Protein AF-A0A8H5FD46-F1 (afdb_monomer_lite)

pLDDT: mean 73.58, std 16.24, range [31.62, 94.62]

Secondary structure (DSSP, 8-state):
--SHHHHT-GGGSS-HHHHHHHHHHHHHTS-----SSPPSSS--HHHHHHHH-HHHHHHHHT-GGGG-EEEE-S---TTSS-HHHHHHHHHHHHTTPPEEEEEE-SS--HHHHHHHHTGGGEEEEEEES--GGGHHHHHHH---TT--EEEEES----HHHHGGGGG-TT--EEEES--SSTHHHHHHS-TT----S---

Organism: NCBI:txid182062

Sequence (200 aa):
MSSLKSLSAPIRRLPVELLTHIFVAVCDGHPIAFAARVPKKIERLPFTLASVCSSWRQIVIDIPRLWSNLQIPYEYNSNHSCPEQQLRLCLVRSKSHALSVGLWDGEKSPLVRQLVEESARWQHAMIAYLLEEEFPSLASRKSFPLLETLDIRQHSFRDPHLFLFNSAPRLYSLKTTKLSPPEKLAAFTPRNQITDPGSQ

Structure (mmCIF, N/CA/C/O backbone):
data_AF-A0A8H5FD46-F1
#
_entry.id   AF-A0A8H5FD46-F1
#
loop_
_atom_site.group_PDB
_atom_site.id
_atom_site.type_symbol
_atom_site.label_atom_id
_atom_site.label_alt_id
_atom_site.label_comp_id
_atom_site.label_asym_id
_atom_site.label_entity_id
_atom_site.label_seq_id
_atom_site.pdbx_PDB_ins_code
_atom_site.Cartn_x
_atom_site.Cartn_y
_atom_site.Cartn_z
_atom_site.occupancy
_atom_site.B_iso_or_equiv
_atom_site.auth_seq_id
_atom_site.auth_comp_id
_atom_site.auth_asym_id
_atom_site.auth_atom_id
_atom_site.pdbx_PDB_model_num
ATOM 1 N N . MET A 1 1 ? -18.036 22.054 33.233 1.00 40.31 1 MET A N 1
ATOM 2 C CA . MET A 1 1 ? -19.223 21.521 32.514 1.00 40.31 1 MET A CA 1
ATOM 3 C C . MET A 1 1 ? -18.944 21.247 31.018 1.00 40.31 1 MET A C 1
ATOM 5 O O . MET A 1 1 ? -19.741 21.607 30.164 1.00 40.31 1 MET A O 1
ATOM 9 N N . SER A 1 2 ? -17.839 20.580 30.663 1.00 51.47 2 SER A N 1
ATOM 10 C CA . SER A 1 2 ? -17.455 20.287 29.261 1.00 51.47 2 SER A CA 1
ATOM 11 C C . SER A 1 2 ? -17.636 18.813 28.854 1.00 51.47 2 SER A C 1
ATOM 13 O O . SER A 1 2 ? -17.649 18.499 27.669 1.00 51.47 2 SER A O 1
ATOM 15 N N . SER A 1 3 ? -17.839 17.906 29.816 1.00 54.03 3 SER A N 1
ATOM 16 C CA . SER A 1 3 ? -17.838 16.452 29.580 1.00 54.03 3 SER A CA 1
ATOM 17 C C . SER A 1 3 ? -19.130 15.910 28.929 1.00 54.03 3 SER A C 1
ATOM 19 O O . SER A 1 3 ? -19.080 15.005 28.094 1.00 54.03 3 SER A O 1
ATOM 21 N N . LEU A 1 4 ? -20.292 16.520 29.211 1.00 54.19 4 LEU A N 1
ATOM 22 C CA . LEU A 1 4 ? -21.608 16.026 28.762 1.00 54.19 4 LEU A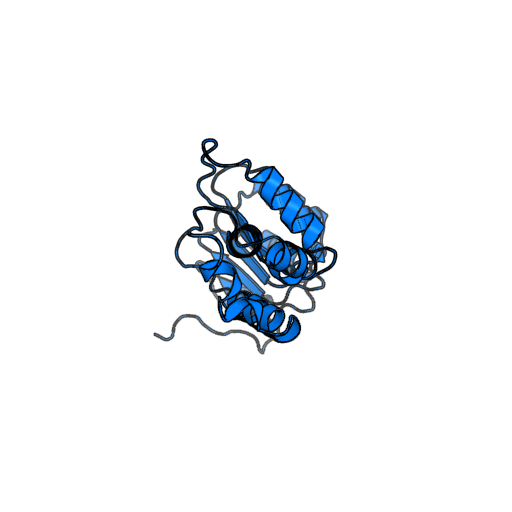 CA 1
ATOM 23 C C . LEU A 1 4 ? -21.888 16.231 27.262 1.00 54.19 4 LEU A C 1
ATOM 25 O O . LEU A 1 4 ? -22.563 15.406 26.653 1.00 54.19 4 LEU A O 1
ATOM 29 N N . LYS A 1 5 ? -21.320 17.271 26.633 1.00 55.56 5 LYS A N 1
ATOM 30 C CA . LYS A 1 5 ? -21.502 17.525 25.189 1.00 55.56 5 LYS A CA 1
ATOM 31 C C . LYS A 1 5 ? -20.814 16.470 24.311 1.00 55.56 5 LYS A C 1
ATOM 33 O O . LYS A 1 5 ? -21.261 16.206 23.202 1.00 55.56 5 LYS A O 1
ATOM 38 N N . SER A 1 6 ? -19.750 15.834 24.815 1.00 58.69 6 SER A N 1
ATOM 39 C CA . SER A 1 6 ? -19.072 14.739 24.102 1.00 58.69 6 SER A CA 1
ATOM 40 C C . SER A 1 6 ? -19.891 13.443 24.107 1.00 58.69 6 SER A C 1
ATOM 42 O O . SER A 1 6 ? -19.831 12.667 23.156 1.00 58.69 6 SER A O 1
ATOM 44 N N . LEU A 1 7 ? -20.683 13.218 25.162 1.00 61.25 7 LEU A N 1
ATOM 45 C CA . LEU A 1 7 ? -21.562 12.056 25.317 1.00 61.25 7 LEU A CA 1
ATOM 46 C C . LEU A 1 7 ? -22.830 12.170 24.463 1.00 61.25 7 LEU A C 1
ATOM 48 O O . LEU A 1 7 ? -23.386 11.151 24.066 1.00 61.25 7 LEU A O 1
ATOM 52 N N . SER A 1 8 ? -23.256 13.391 24.128 1.00 65.12 8 SER A N 1
ATOM 53 C CA . SER A 1 8 ? -24.389 13.638 23.231 1.00 65.12 8 SER A CA 1
ATOM 54 C C . SER A 1 8 ? -24.005 13.706 21.750 1.00 65.12 8 SER A C 1
ATOM 56 O O . SER A 1 8 ? -24.872 13.984 20.924 1.00 65.12 8 SER A O 1
ATOM 58 N N . ALA A 1 9 ? -22.730 13.509 21.398 1.00 70.50 9 ALA A N 1
ATOM 59 C CA . ALA A 1 9 ? -22.286 13.593 20.013 1.00 70.50 9 ALA A CA 1
ATOM 60 C C . ALA A 1 9 ? -23.000 12.516 19.167 1.00 70.50 9 ALA A C 1
ATOM 62 O O . ALA A 1 9 ? -22.858 11.328 19.475 1.00 70.50 9 ALA A O 1
ATOM 63 N N . PRO A 1 10 ? -23.726 12.888 18.091 1.00 71.69 10 PRO A N 1
ATOM 64 C CA . PRO A 1 10 ? -24.463 11.939 17.246 1.00 71.69 10 PRO A CA 1
ATOM 65 C C . PRO A 1 10 ? -23.590 10.796 16.723 1.00 71.69 10 PRO A C 1
ATOM 67 O O . PRO A 1 10 ? -24.055 9.673 16.563 1.00 71.69 10 PRO A O 1
ATOM 70 N N . ILE A 1 11 ? -22.295 11.063 16.551 1.00 74.94 11 ILE A N 1
ATOM 71 C CA . ILE A 1 11 ? -21.320 10.102 16.044 1.00 74.94 11 ILE A CA 1
ATOM 72 C C . ILE A 1 11 ? -21.092 8.887 16.955 1.00 74.94 11 ILE A C 1
ATOM 74 O O . ILE A 1 11 ? -20.653 7.848 16.480 1.00 74.94 11 ILE A O 1
ATOM 78 N N . ARG A 1 12 ? -21.426 8.989 18.250 1.00 72.00 12 ARG A N 1
ATOM 79 C CA . ARG A 1 12 ? -21.391 7.858 19.195 1.00 72.00 12 ARG A CA 1
ATOM 80 C C . ARG A 1 12 ? -22.652 6.991 19.151 1.00 72.00 12 ARG A C 1
ATOM 82 O O . ARG A 1 12 ? -22.670 5.938 19.773 1.00 72.00 12 ARG A O 1
ATOM 89 N N . ARG A 1 13 ? -23.707 7.444 18.463 1.00 79.19 13 ARG A N 1
ATOM 90 C CA . ARG A 1 13 ? -24.962 6.697 18.271 1.00 79.19 13 ARG A CA 1
ATOM 91 C C . ARG A 1 13 ? -24.975 5.901 16.970 1.00 79.19 13 ARG A C 1
ATOM 93 O O . ARG A 1 13 ? -25.897 5.124 16.752 1.00 79.19 13 ARG A O 1
ATOM 100 N N . LEU A 1 14 ? -23.989 6.122 16.100 1.00 83.38 14 LEU A N 1
ATOM 101 C CA . LEU A 1 14 ? -23.835 5.332 14.891 1.00 83.38 14 LEU A CA 1
ATOM 102 C C . LEU A 1 14 ? -23.431 3.898 15.267 1.00 83.38 14 LEU A C 1
ATOM 104 O O . LEU A 1 14 ? -22.479 3.726 16.032 1.00 83.38 14 LEU A O 1
ATOM 108 N N . PRO A 1 15 ? -24.117 2.885 14.714 1.00 88.19 15 PRO A N 1
ATOM 109 C CA . PRO A 1 15 ? -23.654 1.509 14.755 1.00 88.19 15 PRO A CA 1
ATOM 110 C C . PRO A 1 15 ? -22.219 1.394 14.237 1.00 88.19 15 PRO A C 1
ATOM 112 O O . PRO A 1 15 ? -21.796 2.138 13.342 1.00 88.19 15 PRO A O 1
ATOM 115 N N . VAL A 1 16 ? -21.472 0.446 14.798 1.00 89.44 16 VAL A N 1
ATOM 116 C CA . VAL A 1 16 ? -20.069 0.210 14.437 1.00 89.44 16 VAL A CA 1
ATOM 117 C C . VAL A 1 16 ? -19.921 -0.105 12.948 1.00 89.44 16 VAL A C 1
ATOM 119 O O . VAL A 1 16 ? -18.962 0.327 12.319 1.00 89.44 16 VAL A O 1
ATOM 122 N N . GLU A 1 17 ? -20.909 -0.768 12.355 1.00 89.69 17 GLU A N 1
ATOM 123 C CA . GLU A 1 17 ? -20.962 -1.143 10.946 1.00 89.69 17 GLU A CA 1
ATOM 124 C C . GLU A 1 17 ? -20.994 0.084 10.029 1.00 89.69 17 GLU A C 1
ATOM 126 O O . GLU A 1 17 ? -20.332 0.097 8.987 1.00 89.69 17 GLU A O 1
ATOM 131 N N . LEU A 1 18 ? -21.727 1.130 10.430 1.00 91.31 18 LEU A N 1
ATOM 132 C CA . LEU A 1 18 ? -21.810 2.383 9.680 1.00 91.31 18 LEU A CA 1
ATOM 133 C C . LEU A 1 18 ? -20.538 3.214 9.847 1.00 91.31 18 LEU A C 1
ATOM 135 O O . LEU A 1 18 ? -20.051 3.778 8.871 1.00 91.31 18 LEU A O 1
ATOM 139 N N . LEU A 1 19 ? -19.957 3.252 11.051 1.00 89.50 19 LEU A N 1
ATOM 140 C CA . LEU A 1 19 ? -18.657 3.897 11.267 1.00 89.50 19 LEU A CA 1
ATOM 141 C C . LEU A 1 19 ? -17.553 3.228 10.443 1.00 89.50 19 LEU A C 1
ATOM 143 O O . LEU A 1 19 ? -16.789 3.922 9.777 1.00 89.50 19 LEU A O 1
ATOM 147 N N . THR A 1 20 ? -17.511 1.895 10.425 1.00 90.56 20 THR A N 1
ATOM 148 C CA . THR A 1 20 ? -16.590 1.121 9.586 1.00 90.56 20 THR A CA 1
ATOM 149 C C . THR A 1 20 ? -16.786 1.439 8.107 1.00 90.56 20 THR A C 1
ATOM 151 O O . THR A 1 20 ? -15.803 1.710 7.418 1.00 90.56 20 THR A O 1
ATOM 154 N N . HIS A 1 21 ? -18.033 1.473 7.621 1.00 89.75 21 HIS A N 1
ATOM 155 C CA . HIS A 1 21 ? -18.324 1.856 6.236 1.00 89.75 21 HIS A CA 1
ATOM 156 C C . HIS A 1 21 ? -17.823 3.261 5.908 1.00 89.75 21 HIS A C 1
ATOM 158 O O . HIS A 1 21 ? -17.206 3.452 4.865 1.00 89.75 21 HIS A O 1
ATOM 164 N N . ILE A 1 22 ? -18.037 4.230 6.801 1.00 88.88 22 ILE A N 1
ATOM 165 C CA . ILE A 1 22 ? -17.536 5.596 6.621 1.00 88.88 22 ILE A CA 1
ATOM 166 C C . ILE A 1 22 ? -16.006 5.593 6.550 1.00 88.88 22 ILE A C 1
ATOM 168 O O . ILE A 1 22 ? -15.445 6.189 5.636 1.00 88.88 22 ILE A O 1
ATOM 172 N N . PHE A 1 23 ? -15.315 4.911 7.468 1.00 89.44 23 PHE A N 1
ATOM 173 C CA . PHE A 1 23 ? -13.849 4.874 7.469 1.00 89.44 23 PHE A CA 1
ATOM 174 C C . PHE A 1 23 ? -13.288 4.263 6.186 1.00 89.44 23 PHE A C 1
ATOM 176 O O . PHE A 1 23 ? -12.373 4.833 5.596 1.00 89.44 23 PHE A O 1
ATOM 183 N N . VAL A 1 24 ? -13.863 3.148 5.728 1.00 84.88 24 VAL A N 1
ATOM 184 C CA . VAL A 1 24 ? -13.468 2.512 4.466 1.00 84.88 24 VAL A CA 1
ATOM 185 C C . VAL A 1 24 ? -13.766 3.428 3.282 1.00 84.88 24 VAL A C 1
ATOM 187 O O . VAL A 1 24 ? -12.892 3.621 2.449 1.00 84.88 24 VAL A O 1
ATOM 190 N N . ALA A 1 25 ? -14.939 4.061 3.228 1.00 82.19 25 ALA A N 1
ATOM 191 C CA . ALA A 1 25 ? -15.308 4.953 2.130 1.00 82.19 25 ALA A CA 1
ATOM 192 C C . ALA A 1 25 ? -14.395 6.185 2.026 1.00 82.19 25 ALA A C 1
ATOM 194 O O . ALA A 1 25 ? -14.063 6.606 0.922 1.00 82.19 25 ALA A O 1
ATOM 195 N N . VAL A 1 26 ? -13.953 6.751 3.154 1.00 73.06 26 VAL A N 1
ATOM 196 C CA . VAL A 1 26 ? -13.001 7.876 3.151 1.00 73.06 26 VAL A CA 1
ATOM 197 C C . VAL A 1 26 ? -11.621 7.429 2.646 1.00 73.06 26 VAL A C 1
ATOM 199 O O . VAL A 1 26 ? -10.940 8.210 1.985 1.00 73.06 26 VAL A O 1
ATOM 202 N N . CYS A 1 27 ? -11.222 6.179 2.899 1.00 67.88 27 CYS A N 1
ATOM 203 C CA . CYS A 1 27 ? -9.989 5.606 2.353 1.00 67.88 27 CYS A CA 1
ATOM 204 C C . CYS A 1 27 ? -10.106 5.224 0.865 1.00 67.88 27 CYS A C 1
ATOM 206 O O . CYS A 1 27 ? -9.167 5.447 0.109 1.00 67.88 27 CYS A O 1
ATOM 208 N N . ASP A 1 28 ? -11.249 4.688 0.436 1.00 64.75 28 ASP A N 1
ATOM 209 C CA . ASP A 1 28 ? -11.488 4.209 -0.934 1.00 64.75 28 ASP A CA 1
ATOM 210 C C . ASP A 1 28 ? -11.816 5.333 -1.922 1.00 64.75 28 ASP A C 1
ATOM 212 O O . ASP A 1 28 ? -11.476 5.256 -3.101 1.00 64.75 28 ASP A O 1
ATOM 216 N N . GLY A 1 29 ? -12.484 6.389 -1.446 1.00 50.28 29 GLY A N 1
ATOM 217 C CA . GLY A 1 29 ? -12.890 7.553 -2.239 1.00 50.28 29 GLY A CA 1
ATOM 218 C C . GLY A 1 29 ? -11.721 8.400 -2.746 1.00 50.28 29 GLY A C 1
ATOM 219 O O . GLY A 1 29 ? -11.928 9.330 -3.524 1.00 50.28 29 GLY A O 1
ATOM 220 N N . HIS A 1 30 ? -10.497 8.061 -2.346 1.00 49.94 30 HIS A N 1
ATOM 221 C CA . HIS A 1 30 ? -9.276 8.477 -3.009 1.00 49.94 30 HIS A CA 1
ATOM 222 C C . HIS A 1 30 ? -8.782 7.319 -3.885 1.00 49.94 30 HIS A C 1
ATOM 224 O O . HIS A 1 30 ? -7.850 6.617 -3.482 1.00 49.94 30 HIS A O 1
ATOM 230 N N . PRO A 1 31 ? -9.355 7.110 -5.097 1.00 47.22 31 PRO A N 1
ATOM 231 C CA . PRO A 1 31 ? -8.671 6.294 -6.085 1.00 47.22 31 PRO A CA 1
ATOM 232 C C . PRO A 1 31 ? -7.263 6.851 -6.184 1.00 47.22 31 PRO A C 1
ATOM 234 O O . PRO A 1 31 ? -7.072 8.070 -6.124 1.00 47.22 31 PRO A O 1
ATOM 237 N N . ILE A 1 32 ? -6.292 5.952 -6.255 1.00 51.62 32 ILE A N 1
ATOM 238 C CA . ILE A 1 32 ? -4.869 6.247 -6.190 1.00 51.62 32 ILE A CA 1
ATOM 239 C C . ILE A 1 32 ? -4.466 6.969 -7.484 1.00 51.62 32 ILE A C 1
ATOM 241 O O . ILE A 1 32 ? -3.702 6.489 -8.313 1.00 51.62 32 ILE A O 1
ATOM 245 N N . ALA A 1 33 ? -4.976 8.179 -7.678 1.00 51.09 33 ALA A N 1
ATOM 246 C CA . ALA A 1 33 ? -4.250 9.235 -8.318 1.00 51.09 33 ALA A CA 1
ATOM 247 C C . ALA A 1 33 ? -3.107 9.495 -7.351 1.00 51.09 33 ALA A C 1
ATOM 249 O O . ALA A 1 33 ? -3.218 10.337 -6.461 1.00 51.09 33 ALA A O 1
ATOM 250 N N . PHE A 1 34 ? -2.033 8.707 -7.475 1.00 58.19 34 PHE A N 1
ATOM 251 C CA . PHE A 1 34 ? -0.729 9.082 -6.959 1.00 58.19 34 PHE A CA 1
ATOM 252 C C . PHE A 1 34 ? -0.591 10.554 -7.305 1.00 58.19 34 PHE A C 1
ATOM 254 O O . PHE A 1 34 ? -0.587 10.902 -8.491 1.00 58.19 34 PHE A O 1
ATOM 261 N N . ALA A 1 35 ? -0.719 11.423 -6.304 1.00 53.91 35 ALA A N 1
ATOM 262 C CA . ALA A 1 35 ? -1.036 12.810 -6.589 1.00 53.91 35 ALA A CA 1
ATOM 263 C C . ALA A 1 35 ? 0.062 13.360 -7.505 1.00 53.91 35 ALA A C 1
ATOM 265 O O . ALA A 1 35 ? 1.210 12.923 -7.435 1.00 53.91 35 ALA A O 1
ATOM 266 N N . ALA A 1 36 ? -0.254 14.304 -8.393 1.00 53.47 36 ALA A N 1
ATOM 267 C CA . ALA A 1 36 ? 0.791 14.981 -9.171 1.00 53.47 36 ALA A CA 1
ATOM 268 C C . ALA A 1 36 ? 1.851 15.628 -8.251 1.00 53.47 36 ALA A C 1
ATOM 270 O O . ALA A 1 36 ? 2.962 15.931 -8.676 1.00 53.47 36 ALA A O 1
ATOM 271 N N . ARG A 1 37 ? 1.495 15.825 -6.976 1.00 54.91 37 ARG A N 1
ATOM 272 C CA . ARG A 1 37 ? 2.345 16.346 -5.917 1.00 54.91 37 ARG A CA 1
ATOM 273 C C . ARG A 1 37 ? 2.852 15.217 -5.032 1.00 54.91 37 ARG A C 1
ATOM 275 O O . ARG A 1 37 ? 2.077 14.403 -4.540 1.00 54.91 37 ARG A O 1
ATOM 282 N N . VAL A 1 38 ? 4.150 15.266 -4.774 1.00 55.19 38 VAL A N 1
ATOM 283 C CA . VAL A 1 38 ? 4.848 14.477 -3.767 1.00 55.19 38 VAL A CA 1
ATOM 284 C C . VAL A 1 38 ? 4.100 14.529 -2.419 1.00 55.19 38 VAL A C 1
ATOM 286 O O . VAL A 1 38 ? 3.857 15.626 -1.896 1.00 55.19 38 VAL A O 1
ATOM 289 N N . PRO A 1 39 ? 3.759 13.379 -1.815 1.00 57.91 39 PRO A N 1
ATOM 290 C CA . PRO A 1 39 ? 3.244 13.331 -0.460 1.00 57.91 39 PRO A CA 1
ATOM 291 C C . PRO A 1 39 ? 4.344 13.802 0.487 1.00 57.91 39 PRO A C 1
ATOM 293 O O . PRO A 1 39 ? 5.479 13.349 0.415 1.00 57.91 39 PRO A O 1
ATOM 296 N N . LYS A 1 40 ? 4.023 14.732 1.388 1.00 53.47 40 LYS A N 1
ATOM 297 C CA . LYS A 1 40 ? 5.002 15.240 2.363 1.00 53.47 40 LYS A CA 1
ATOM 298 C C . LYS A 1 40 ? 5.191 14.298 3.556 1.00 53.47 40 LYS A C 1
ATOM 300 O O . LYS A 1 40 ? 6.122 14.495 4.328 1.00 53.47 40 LYS A O 1
ATOM 305 N N . LYS A 1 41 ? 4.271 13.340 3.769 1.00 56.78 41 LYS A N 1
ATOM 306 C CA . LYS A 1 41 ? 4.212 12.407 4.916 1.00 56.78 41 LYS A CA 1
ATOM 307 C C . LYS A 1 41 ? 3.486 11.114 4.508 1.00 56.78 41 LYS A C 1
ATOM 309 O O . LYS A 1 41 ? 2.644 11.177 3.615 1.00 56.78 41 LYS A O 1
ATOM 314 N N . ILE A 1 42 ? 3.767 9.997 5.195 1.00 60.53 42 ILE A N 1
ATOM 315 C CA . ILE A 1 42 ? 2.988 8.743 5.087 1.00 60.53 42 ILE A CA 1
ATOM 316 C C . ILE A 1 42 ? 1.510 9.052 5.353 1.00 60.53 42 ILE A C 1
ATOM 318 O O . ILE A 1 42 ? 1.207 9.937 6.162 1.00 60.53 42 ILE A O 1
ATOM 322 N N . GLU A 1 43 ? 0.602 8.352 4.667 1.00 65.81 43 GLU A N 1
ATOM 323 C CA . GLU A 1 43 ? -0.834 8.604 4.752 1.00 65.81 43 GLU A CA 1
ATOM 324 C C . GLU A 1 43 ? -1.311 8.669 6.207 1.00 65.81 43 GLU A C 1
ATOM 326 O O . GLU A 1 43 ? -1.177 7.742 7.006 1.00 65.81 43 GLU A O 1
ATOM 331 N N . ARG A 1 44 ? -1.850 9.835 6.567 1.00 70.88 44 ARG A N 1
ATOM 332 C CA . ARG A 1 44 ? -2.182 10.176 7.953 1.00 70.88 44 ARG A CA 1
ATOM 333 C C . ARG A 1 44 ? -3.577 9.739 8.352 1.00 70.88 44 ARG A C 1
ATOM 335 O O . ARG A 1 44 ? -3.921 9.878 9.523 1.00 70.88 44 ARG A O 1
ATOM 342 N N . LEU A 1 45 ? -4.392 9.278 7.412 1.00 79.38 45 LEU A N 1
ATOM 343 C CA . LEU A 1 45 ? -5.809 9.050 7.642 1.00 79.38 45 LEU A CA 1
ATOM 344 C C . LEU A 1 45 ? -6.082 7.993 8.727 1.00 79.38 45 LEU A C 1
ATOM 346 O O . LEU A 1 45 ? -6.751 8.353 9.699 1.00 79.38 45 LEU A O 1
ATOM 350 N N . PRO A 1 46 ? -5.512 6.767 8.687 1.00 87.75 46 PRO A N 1
ATOM 351 C CA . PRO A 1 46 ? -5.729 5.790 9.759 1.00 87.75 46 PRO A CA 1
ATOM 352 C C . PRO A 1 46 ? -5.233 6.307 11.116 1.00 87.75 46 PRO A C 1
ATOM 354 O O . PRO A 1 46 ? -5.903 6.146 12.134 1.00 87.75 46 PRO A O 1
ATOM 357 N N . PHE A 1 47 ? -4.103 7.019 11.147 1.00 87.69 47 PHE A N 1
ATOM 358 C CA . PHE A 1 47 ? -3.588 7.638 12.372 1.00 87.69 47 PHE A CA 1
ATOM 359 C C . PHE A 1 47 ? -4.508 8.742 12.908 1.00 87.69 47 PHE A C 1
ATOM 361 O O . PHE A 1 47 ? -4.707 8.850 14.117 1.00 87.69 47 PHE A O 1
ATOM 368 N N . THR A 1 48 ? -5.095 9.537 12.012 1.00 87.75 48 THR A N 1
ATOM 369 C CA . THR A 1 48 ? -6.023 10.621 12.349 1.00 87.75 48 THR A CA 1
ATOM 370 C C . THR A 1 48 ? -7.297 10.035 12.940 1.00 87.75 48 THR A C 1
ATOM 372 O O . THR A 1 48 ? -7.666 10.399 14.057 1.00 87.75 48 THR A O 1
ATOM 375 N N . LEU A 1 49 ? -7.905 9.054 12.268 1.00 89.38 49 LEU A N 1
ATOM 376 C CA . LEU A 1 49 ? -9.098 8.358 12.755 1.00 89.38 49 LEU A CA 1
ATOM 377 C C . LEU A 1 49 ? -8.837 7.684 14.114 1.00 89.38 49 LEU A C 1
ATOM 379 O O . LEU A 1 49 ? -9.613 7.854 15.055 1.00 89.38 49 LEU A O 1
ATOM 383 N N . ALA A 1 50 ? -7.693 7.010 14.270 1.00 90.88 50 ALA A N 1
ATOM 384 C CA . ALA A 1 50 ? -7.301 6.356 15.519 1.00 90.88 50 ALA A CA 1
ATOM 385 C C . ALA A 1 50 ? -6.982 7.326 16.677 1.00 90.88 50 ALA A C 1
ATOM 387 O O . ALA A 1 50 ? -6.862 6.900 17.833 1.00 90.88 50 ALA A O 1
ATOM 388 N N . SER A 1 51 ? -6.822 8.624 16.407 1.00 90.31 51 SER A N 1
ATOM 389 C CA . SER A 1 51 ? -6.561 9.635 17.438 1.00 90.31 51 SER A CA 1
ATOM 390 C C . SER A 1 51 ? -7.831 10.254 18.032 1.00 90.31 51 SER A C 1
ATOM 392 O O . SER A 1 51 ? -7.759 10.816 19.121 1.00 90.31 51 SER A O 1
ATOM 394 N N . VAL A 1 52 ? -8.994 10.091 17.385 1.00 89.56 52 VAL A N 1
ATOM 395 C CA . VAL A 1 52 ? -10.260 10.731 17.793 1.00 89.56 52 VAL A CA 1
ATOM 396 C C . VAL A 1 52 ? -10.762 10.238 19.155 1.00 89.56 52 VAL A C 1
ATOM 398 O O . VAL A 1 52 ? -10.998 11.037 20.059 1.00 89.56 52 VAL A O 1
ATOM 401 N N . CYS A 1 53 ? -10.957 8.927 19.323 1.00 88.00 53 CYS A N 1
ATOM 402 C CA . CYS A 1 53 ? -11.315 8.318 20.609 1.00 88.00 53 CYS A CA 1
ATOM 403 C C . CYS A 1 53 ? -10.902 6.838 20.666 1.00 88.00 53 CYS A C 1
ATOM 405 O O . CYS A 1 53 ? -10.527 6.252 19.650 1.00 88.00 53 CYS A O 1
ATOM 407 N N . SER A 1 54 ? -10.978 6.215 21.848 1.00 88.81 54 SER A N 1
ATOM 408 C CA . SER A 1 54 ? -10.613 4.801 22.042 1.00 88.81 54 SER A CA 1
ATOM 409 C C . SER A 1 54 ? -11.461 3.838 21.206 1.00 88.81 54 SER A C 1
ATOM 411 O O . SER A 1 54 ? -10.918 2.897 20.638 1.00 88.81 54 SER A O 1
ATOM 413 N N . SER A 1 55 ? -12.764 4.100 21.071 1.00 89.75 55 SER A N 1
ATOM 414 C CA . SER A 1 55 ? -13.664 3.285 20.243 1.00 89.75 55 SER A CA 1
ATOM 415 C C . SER A 1 55 ? -13.272 3.335 18.761 1.00 89.75 55 SER A C 1
ATOM 417 O O . SER A 1 55 ? -13.129 2.293 18.130 1.00 89.75 55 SER A O 1
ATOM 419 N N . TRP A 1 56 ? -12.991 4.527 18.225 1.00 92.81 56 TRP A N 1
ATOM 420 C CA . TRP A 1 56 ? -12.532 4.690 16.840 1.00 92.81 56 TRP A CA 1
ATOM 421 C C . TRP A 1 56 ? -11.191 4.013 16.606 1.00 92.81 56 TRP A C 1
ATOM 423 O O . TRP A 1 56 ? -11.001 3.348 15.596 1.00 92.81 56 TRP A O 1
ATOM 433 N N . ARG A 1 57 ? -10.272 4.138 17.566 1.00 93.88 57 ARG A N 1
ATOM 434 C CA . ARG A 1 57 ? -8.979 3.461 17.512 1.00 93.88 57 ARG A CA 1
ATOM 435 C C . ARG A 1 57 ? -9.128 1.953 17.381 1.00 93.88 57 ARG A C 1
ATOM 437 O O . ARG A 1 57 ? -8.435 1.379 16.550 1.00 93.88 57 ARG A O 1
ATOM 444 N N . GLN A 1 58 ? -10.007 1.340 18.171 1.00 92.94 58 GLN A N 1
ATOM 445 C CA . GLN A 1 58 ? -10.227 -0.103 18.110 1.00 92.94 58 GLN A CA 1
ATOM 446 C C . GLN A 1 58 ? -10.727 -0.519 16.724 1.00 92.94 58 GLN A C 1
ATOM 448 O O . GLN A 1 58 ? -10.109 -1.356 16.078 1.00 92.94 58 GLN A O 1
ATOM 453 N N . ILE A 1 59 ? -11.757 0.169 16.221 1.00 93.06 59 ILE A N 1
ATOM 454 C CA . ILE A 1 59 ? -12.326 -0.087 14.891 1.00 93.06 59 ILE A CA 1
ATOM 455 C C . ILE A 1 59 ? -11.253 0.043 13.803 1.00 93.06 59 ILE A C 1
ATOM 457 O O . ILE A 1 59 ? -11.083 -0.849 12.981 1.00 93.06 59 ILE A O 1
ATOM 461 N N . VAL A 1 60 ? -10.493 1.141 13.806 1.00 93.38 60 VAL A N 1
ATOM 462 C CA . VAL A 1 60 ? -9.488 1.420 12.773 1.00 93.38 60 VAL A CA 1
ATOM 463 C C . VAL A 1 60 ? -8.357 0.390 12.789 1.00 93.38 60 VAL A C 1
ATOM 465 O O . VAL A 1 60 ? -7.887 -0.010 11.726 1.00 93.38 60 VAL A O 1
ATOM 468 N N . ILE A 1 61 ? -7.906 -0.055 13.968 1.00 93.62 61 ILE A N 1
ATOM 469 C CA . ILE A 1 61 ? -6.875 -1.100 14.089 1.00 93.62 61 ILE A CA 1
ATOM 470 C C . ILE A 1 61 ? -7.359 -2.426 13.487 1.00 93.62 61 ILE A C 1
ATOM 472 O O . ILE A 1 61 ? -6.563 -3.133 12.868 1.00 93.62 61 ILE A O 1
ATOM 476 N N . ASP A 1 62 ? -8.647 -2.734 13.625 1.00 92.81 62 ASP A N 1
ATOM 477 C CA . ASP A 1 62 ? -9.232 -4.004 13.192 1.00 92.81 62 ASP A CA 1
ATOM 478 C C . ASP A 1 62 ? -9.545 -4.068 11.689 1.00 92.81 62 ASP A C 1
ATOM 480 O O . ASP A 1 62 ? -9.919 -5.133 11.197 1.00 92.81 62 ASP A O 1
ATOM 484 N N . ILE A 1 63 ? -9.338 -2.979 10.936 1.00 92.50 63 ILE A N 1
ATOM 485 C CA . ILE A 1 63 ? -9.586 -2.910 9.489 1.00 92.50 63 ILE A CA 1
ATOM 486 C C . ILE A 1 63 ? -8.245 -2.823 8.735 1.00 92.50 63 ILE A C 1
ATOM 488 O O . ILE A 1 63 ? -7.726 -1.722 8.527 1.00 92.50 63 ILE A O 1
ATOM 492 N N . PRO A 1 64 ? -7.677 -3.951 8.255 1.00 92.50 64 PRO A N 1
ATOM 493 C CA . PRO A 1 64 ? -6.342 -3.970 7.647 1.00 92.50 64 PRO A CA 1
ATOM 494 C C . PRO A 1 64 ? -6.209 -3.080 6.409 1.00 92.50 64 PRO A C 1
ATOM 496 O O . PRO A 1 64 ? -5.162 -2.479 6.167 1.00 92.50 64 PRO A O 1
ATOM 499 N N . ARG A 1 65 ? -7.298 -2.941 5.647 1.00 88.50 65 ARG A N 1
ATOM 500 C CA . ARG A 1 65 ? -7.344 -2.125 4.431 1.00 88.50 65 ARG A CA 1
ATOM 501 C C . ARG A 1 65 ? -6.996 -0.655 4.676 1.00 88.50 65 ARG A C 1
ATOM 503 O O . ARG A 1 65 ? -6.307 -0.067 3.851 1.00 88.50 65 ARG A O 1
ATOM 510 N N . LEU A 1 66 ? -7.361 -0.088 5.833 1.00 88.81 66 LEU A N 1
ATOM 511 C CA . LEU A 1 66 ? -7.033 1.307 6.179 1.00 88.81 66 LEU A CA 1
ATOM 512 C C . LEU A 1 66 ? -5.521 1.544 6.333 1.00 88.81 66 LEU A C 1
ATOM 514 O O . LEU A 1 66 ? -5.066 2.681 6.276 1.00 88.81 66 LEU A O 1
ATOM 518 N N . TRP A 1 67 ? -4.743 0.481 6.544 1.00 91.44 67 TRP A N 1
ATOM 519 C CA . TRP A 1 67 ? -3.291 0.523 6.744 1.00 91.44 67 TRP A CA 1
ATOM 520 C C . TRP A 1 67 ? -2.505 0.110 5.498 1.00 91.44 67 TRP A C 1
ATOM 522 O O . TRP A 1 67 ? -1.287 -0.034 5.563 1.00 91.44 67 TRP A O 1
ATOM 532 N N . SER A 1 68 ? -3.196 -0.137 4.383 1.00 90.12 68 SER A N 1
ATOM 533 C CA . SER A 1 68 ? -2.611 -0.765 3.195 1.00 90.12 68 SER A CA 1
ATOM 534 C C . SER A 1 68 ? -2.165 0.228 2.120 1.00 90.12 68 SER A C 1
ATOM 536 O O . SER A 1 68 ? -1.560 -0.182 1.133 1.00 90.12 68 SER A O 1
ATOM 538 N N . ASN A 1 69 ? -2.428 1.524 2.302 1.00 86.50 69 ASN A N 1
ATOM 539 C CA . ASN A 1 69 ? -1.951 2.577 1.411 1.00 86.50 69 ASN A CA 1
ATOM 540 C C . ASN A 1 69 ? -0.715 3.260 2.013 1.00 86.50 69 ASN A C 1
ATOM 542 O O . ASN A 1 69 ? -0.757 3.865 3.087 1.00 86.50 69 ASN A O 1
ATOM 546 N N . LEU A 1 70 ? 0.422 3.076 1.347 1.00 86.44 70 LEU A N 1
ATOM 547 C CA . LEU A 1 70 ? 1.752 3.377 1.855 1.00 86.44 70 LEU A CA 1
ATOM 548 C C . LEU A 1 70 ? 2.483 4.256 0.849 1.00 86.44 70 LEU A C 1
ATOM 550 O O . LEU A 1 70 ? 2.985 3.785 -0.167 1.00 86.44 70 LEU A O 1
ATOM 554 N N . GLN A 1 71 ? 2.569 5.549 1.145 1.00 81.19 71 GLN A N 1
ATOM 555 C CA . GLN A 1 71 ? 3.307 6.495 0.315 1.00 81.19 71 GLN A CA 1
ATOM 556 C C . GLN A 1 71 ? 4.537 7.004 1.056 1.00 81.19 71 GLN A C 1
ATOM 558 O O . GLN A 1 71 ? 4.419 7.631 2.112 1.00 81.19 71 GLN A O 1
ATOM 563 N N . ILE A 1 72 ? 5.715 6.739 0.496 1.00 76.12 72 ILE A N 1
ATOM 564 C CA . ILE A 1 72 ? 6.975 7.261 1.019 1.00 76.12 72 ILE A CA 1
ATOM 565 C C . ILE A 1 72 ? 7.149 8.694 0.509 1.00 76.12 72 ILE A C 1
ATOM 567 O O . ILE A 1 72 ? 7.085 8.912 -0.702 1.00 76.12 72 ILE A O 1
ATOM 571 N N . PRO A 1 73 ? 7.312 9.684 1.400 1.00 67.62 73 PRO A N 1
ATOM 572 C CA . PRO A 1 73 ? 7.533 11.063 0.991 1.00 67.62 73 PRO A CA 1
ATOM 573 C C . PRO A 1 73 ? 8.931 11.256 0.390 1.00 67.62 73 PRO A C 1
ATOM 575 O O . PRO A 1 73 ? 9.889 10.662 0.871 1.00 67.62 73 PRO A O 1
ATOM 578 N N . TYR A 1 74 ? 9.044 12.137 -0.609 1.00 65.31 74 TYR A N 1
ATOM 579 C CA . TYR A 1 74 ? 10.323 12.504 -1.248 1.00 65.31 74 TYR A CA 1
ATOM 580 C C . TYR A 1 74 ? 11.264 13.251 -0.289 1.00 65.31 74 TYR A C 1
ATOM 582 O O . TYR A 1 74 ? 12.469 13.047 -0.313 1.00 65.31 74 TYR A O 1
ATOM 590 N N . GLU A 1 75 ? 10.719 14.116 0.575 1.00 61.94 75 GLU A N 1
ATOM 591 C CA . GLU A 1 75 ? 11.496 14.841 1.585 1.00 61.94 75 GLU A CA 1
ATOM 592 C C . GLU A 1 75 ? 11.469 14.063 2.906 1.00 61.94 75 GLU A C 1
ATOM 594 O O . GLU A 1 75 ? 10.543 14.200 3.715 1.00 61.94 75 GLU A O 1
ATOM 599 N N . TYR A 1 76 ? 12.497 13.246 3.148 1.00 55.78 76 TYR A N 1
ATOM 600 C CA . TYR A 1 76 ? 12.746 12.656 4.462 1.00 55.78 76 TYR A CA 1
ATOM 601 C C . TYR A 1 76 ? 13.279 13.738 5.414 1.00 55.78 76 TYR A C 1
ATOM 603 O O . TYR A 1 76 ? 14.473 13.852 5.667 1.00 55.78 76 TYR A O 1
ATOM 611 N N . ASN A 1 77 ? 12.396 14.590 5.939 1.00 54.19 77 ASN A N 1
ATOM 612 C CA . ASN A 1 77 ? 12.792 15.526 6.988 1.00 54.19 77 ASN A CA 1
ATOM 613 C C . ASN A 1 77 ? 12.783 14.800 8.343 1.00 54.19 77 ASN A C 1
ATOM 615 O O . ASN A 1 77 ? 11.720 14.536 8.912 1.00 54.19 77 ASN A O 1
ATOM 619 N N . SER A 1 78 ? 13.974 14.501 8.866 1.00 53.12 78 SER A N 1
ATOM 620 C CA . SER A 1 78 ? 14.210 13.816 10.146 1.00 53.12 78 SER A CA 1
ATOM 621 C C . SER A 1 78 ? 13.603 14.515 11.374 1.00 53.12 78 SER A C 1
ATOM 623 O O . SER A 1 78 ? 13.570 13.929 12.453 1.00 53.12 78 SER A O 1
ATOM 625 N N . ASN A 1 79 ? 13.087 15.743 11.233 1.00 52.22 79 ASN A N 1
ATOM 626 C CA . ASN A 1 79 ? 12.488 16.527 12.321 1.00 52.22 79 ASN A CA 1
ATOM 627 C C . ASN A 1 79 ? 11.007 16.200 12.608 1.00 52.22 79 ASN A C 1
ATOM 629 O O . ASN A 1 79 ? 10.371 16.843 13.448 1.00 52.22 79 ASN A O 1
ATOM 633 N N . HIS A 1 80 ? 10.416 15.224 11.918 1.00 52.91 80 HIS A N 1
ATOM 634 C CA . HIS A 1 80 ? 9.057 14.752 12.183 1.00 52.91 80 HIS A CA 1
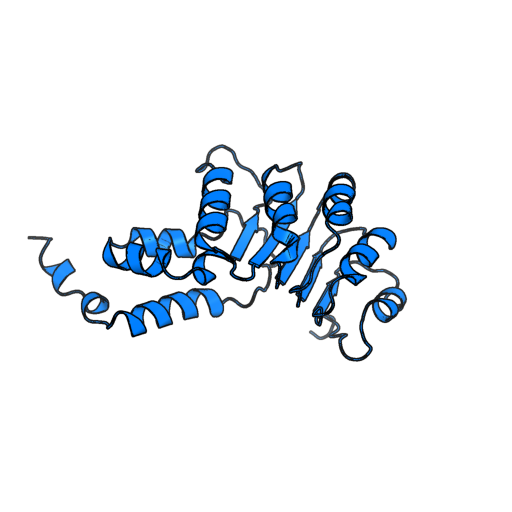ATOM 635 C C . HIS A 1 80 ? 9.053 13.261 12.542 1.00 52.91 80 HIS A C 1
ATOM 637 O O . HIS A 1 80 ? 9.916 12.521 12.093 1.00 52.91 80 HIS A O 1
ATOM 643 N N . SER A 1 81 ? 8.082 12.851 13.374 1.00 55.78 81 SER A N 1
ATOM 644 C CA . SER A 1 81 ? 7.800 11.472 13.824 1.00 55.78 81 SER A CA 1
ATOM 645 C C . SER A 1 81 ? 8.429 10.378 12.953 1.00 55.78 81 SER A C 1
ATOM 647 O O . SER A 1 81 ? 8.113 10.334 11.767 1.00 55.78 81 SER A O 1
ATOM 649 N N . CYS A 1 82 ? 9.242 9.500 13.553 1.00 65.50 82 CYS A N 1
ATOM 650 C CA . CYS A 1 82 ? 10.012 8.444 12.885 1.00 65.50 82 CYS A CA 1
ATOM 651 C C . CYS A 1 82 ? 9.195 7.720 11.786 1.00 65.50 82 CYS A C 1
ATOM 653 O O . CYS A 1 82 ? 8.342 6.883 12.108 1.00 65.50 82 CYS A O 1
ATOM 655 N N . PRO A 1 83 ? 9.430 8.030 10.494 1.00 74.19 83 PRO A N 1
ATOM 656 C CA . PRO A 1 83 ? 8.643 7.476 9.390 1.00 74.19 83 PRO A CA 1
ATOM 657 C C . PRO A 1 83 ? 8.759 5.951 9.291 1.00 74.19 83 PRO A C 1
ATOM 659 O O . PRO A 1 83 ? 7.814 5.278 8.892 1.00 74.19 83 PRO A O 1
ATOM 662 N N . GLU A 1 84 ? 9.886 5.393 9.738 1.00 80.44 84 GLU A N 1
ATOM 663 C CA . GLU A 1 84 ? 10.108 3.949 9.804 1.00 80.44 84 GLU A CA 1
ATOM 664 C C . GLU A 1 84 ? 9.156 3.249 10.777 1.00 80.44 84 GLU A C 1
ATOM 666 O O . GLU A 1 84 ? 8.559 2.228 10.443 1.00 80.44 84 GLU A O 1
ATOM 671 N N . GLN A 1 85 ? 8.955 3.811 11.971 1.00 83.50 85 GLN A N 1
ATOM 672 C CA . GLN A 1 85 ? 8.024 3.245 12.950 1.00 83.50 85 GLN A CA 1
ATOM 673 C C . GLN A 1 85 ? 6.588 3.273 12.428 1.00 83.50 85 GLN A C 1
ATOM 675 O O . GLN A 1 85 ? 5.838 2.319 12.631 1.00 83.50 85 GLN A O 1
ATOM 680 N N . GLN A 1 86 ? 6.210 4.349 11.733 1.00 85.44 86 GLN A N 1
ATOM 681 C CA . GLN A 1 86 ? 4.893 4.466 11.109 1.00 85.44 86 GLN A CA 1
ATOM 682 C C . GLN A 1 86 ? 4.715 3.437 9.995 1.00 85.44 86 GLN A C 1
ATOM 684 O O . GLN A 1 86 ? 3.708 2.734 9.999 1.00 85.44 86 GLN A O 1
ATOM 689 N N . LEU A 1 87 ? 5.699 3.297 9.103 1.00 86.94 87 LEU A N 1
ATOM 690 C CA . LEU A 1 87 ? 5.670 2.300 8.038 1.00 86.94 87 LEU A CA 1
ATOM 691 C C . LEU A 1 87 ? 5.543 0.882 8.603 1.00 86.94 87 LEU A C 1
ATOM 693 O O . LEU A 1 87 ? 4.618 0.164 8.232 1.00 86.94 87 LEU A O 1
ATOM 697 N N . ARG A 1 88 ? 6.412 0.500 9.548 1.00 89.75 88 ARG A N 1
ATOM 698 C CA . ARG A 1 88 ? 6.358 -0.818 10.204 1.00 89.75 88 ARG A CA 1
ATOM 699 C C . ARG A 1 88 ? 4.995 -1.074 10.838 1.00 89.75 88 ARG A C 1
ATOM 701 O O . ARG A 1 88 ? 4.446 -2.164 10.712 1.00 89.75 88 ARG A O 1
ATOM 708 N N . LEU A 1 89 ? 4.430 -0.071 11.503 1.00 91.56 89 LEU A N 1
ATOM 709 C CA . LEU A 1 89 ? 3.124 -0.194 12.135 1.00 91.56 89 LEU A CA 1
ATOM 710 C C . LEU A 1 89 ? 2.000 -0.382 11.112 1.00 91.56 89 LEU A C 1
ATOM 712 O O . LEU A 1 89 ? 1.113 -1.206 11.338 1.00 91.56 89 LEU A O 1
ATOM 716 N N . CYS A 1 90 ? 2.041 0.341 9.991 1.00 91.56 90 CYS A N 1
ATOM 717 C CA . CYS A 1 90 ? 1.099 0.128 8.900 1.00 91.56 90 CYS A CA 1
ATOM 718 C C . CYS A 1 90 ? 1.252 -1.272 8.298 1.00 91.56 90 CYS A C 1
ATOM 720 O O . CYS A 1 90 ? 0.250 -1.959 8.133 1.00 91.56 90 CYS A O 1
ATOM 722 N N . LEU A 1 91 ? 2.480 -1.745 8.065 1.00 92.38 91 LEU A N 1
ATOM 723 C CA . LEU A 1 91 ? 2.736 -3.098 7.564 1.00 92.38 91 LEU A CA 1
ATOM 724 C C . LEU A 1 91 ? 2.156 -4.168 8.497 1.00 92.38 91 LEU A C 1
ATOM 726 O O . LEU A 1 91 ? 1.368 -4.999 8.047 1.00 92.38 91 LEU A O 1
ATOM 730 N N . VAL A 1 92 ? 2.427 -4.082 9.804 1.00 94.44 92 VAL A N 1
ATOM 731 C CA . VAL A 1 92 ? 1.863 -5.004 10.808 1.00 94.44 92 VAL A CA 1
ATOM 732 C C . VAL A 1 92 ? 0.331 -4.990 10.786 1.00 94.44 92 VAL A C 1
ATOM 734 O O . VAL A 1 92 ? -0.304 -6.044 10.809 1.00 94.44 92 VAL A O 1
ATOM 737 N N . ARG A 1 93 ? -0.288 -3.807 10.720 1.00 94.62 93 ARG A N 1
ATOM 738 C CA . ARG A 1 93 ? -1.753 -3.678 10.766 1.00 94.62 93 ARG A CA 1
ATOM 739 C C . ARG A 1 93 ? -2.445 -4.009 9.448 1.00 94.62 93 ARG A C 1
ATOM 741 O O . ARG A 1 93 ? -3.581 -4.471 9.472 1.00 94.62 93 ARG A O 1
ATOM 748 N N . SER A 1 94 ? -1.755 -3.852 8.322 1.00 93.69 94 SER A N 1
ATOM 749 C CA . SER A 1 94 ? -2.230 -4.281 7.004 1.00 93.69 94 SER A CA 1
ATOM 750 C C . SER A 1 94 ? -2.317 -5.807 6.878 1.00 93.69 94 SER A C 1
ATOM 752 O O . SER A 1 94 ? -3.021 -6.309 6.003 1.00 93.69 94 SER A O 1
ATOM 754 N N . LYS A 1 95 ? -1.675 -6.561 7.785 1.00 92.94 95 LYS A N 1
ATOM 755 C CA . LYS A 1 95 ? -1.685 -8.032 7.824 1.00 92.94 95 LYS A CA 1
ATOM 756 C C . LYS A 1 95 ? -1.268 -8.616 6.470 1.00 92.94 95 LYS A C 1
ATOM 758 O O . LYS A 1 95 ? -0.161 -8.360 6.029 1.00 92.94 95 LYS A O 1
ATOM 763 N N . SER A 1 96 ? -2.135 -9.388 5.819 1.00 93.75 96 SER A N 1
ATOM 764 C CA . SER A 1 96 ? -1.939 -9.947 4.476 1.00 93.75 96 SER A CA 1
ATOM 765 C C . SER A 1 96 ? -2.707 -9.187 3.391 1.00 93.75 96 SER A C 1
ATOM 767 O O . SER A 1 96 ? -2.760 -9.637 2.249 1.00 93.75 96 SER A O 1
ATOM 769 N N . HIS A 1 97 ? -3.326 -8.051 3.728 1.00 93.25 97 HIS A N 1
ATOM 770 C CA . HIS A 1 97 ? -4.106 -7.272 2.774 1.00 93.25 97 HIS A CA 1
ATOM 771 C C . HIS A 1 97 ? -3.213 -6.726 1.655 1.00 93.25 97 HIS A C 1
ATOM 773 O O . HIS A 1 97 ? -2.015 -6.489 1.863 1.00 93.25 97 HIS A O 1
ATOM 779 N N . ALA A 1 98 ? -3.801 -6.561 0.472 1.00 93.25 98 ALA A N 1
ATOM 780 C CA . ALA A 1 98 ? -3.089 -6.088 -0.700 1.00 93.25 98 ALA A CA 1
ATOM 781 C C . ALA A 1 98 ? -2.713 -4.607 -0.541 1.00 93.25 98 ALA A C 1
ATOM 783 O O . ALA A 1 98 ? -3.480 -3.819 0.011 1.00 93.25 98 ALA A O 1
ATOM 784 N N . LEU A 1 99 ? -1.509 -4.245 -0.975 1.00 91.50 99 LEU A N 1
ATOM 785 C CA . LEU A 1 99 ? -0.896 -2.950 -0.712 1.00 91.50 99 LEU A CA 1
ATOM 786 C C . LEU A 1 99 ? -0.987 -2.023 -1.920 1.00 91.50 99 LEU A C 1
ATOM 788 O O . LEU A 1 99 ? -0.793 -2.428 -3.065 1.00 91.50 99 LEU A O 1
ATOM 792 N N . SER A 1 100 ? -1.211 -0.749 -1.630 1.00 89.44 100 SER A N 1
ATOM 793 C CA . SER A 1 100 ? -1.071 0.353 -2.574 1.00 89.44 100 SER A CA 1
ATOM 794 C C . SER A 1 100 ? 0.161 1.154 -2.193 1.00 89.44 100 SER A C 1
ATOM 796 O O . SER A 1 100 ? 0.185 1.760 -1.125 1.00 89.44 100 SER A O 1
ATOM 798 N N . VAL A 1 101 ? 1.203 1.126 -3.021 1.00 87.94 101 VAL A N 1
ATOM 799 C CA . VAL A 1 101 ? 2.511 1.694 -2.678 1.00 87.94 101 VAL A CA 1
ATOM 800 C C . VAL A 1 101 ? 2.889 2.856 -3.586 1.00 87.94 101 VAL A C 1
ATOM 802 O O . VAL A 1 101 ? 2.778 2.780 -4.806 1.00 87.94 101 VAL A O 1
ATOM 805 N N . GLY A 1 102 ? 3.354 3.947 -2.986 1.00 85.44 102 GLY A N 1
ATOM 806 C CA . GLY A 1 102 ? 3.940 5.082 -3.691 1.00 85.44 102 GLY A CA 1
ATOM 807 C C . GLY A 1 102 ? 5.400 5.247 -3.297 1.00 85.44 102 GLY A C 1
ATOM 808 O O . GLY A 1 102 ? 5.693 5.578 -2.148 1.00 85.44 102 GLY A O 1
ATOM 809 N N . LEU A 1 103 ? 6.301 5.041 -4.250 1.00 81.44 103 LEU A N 1
ATOM 810 C CA . LEU A 1 103 ? 7.740 5.193 -4.088 1.00 81.44 103 LEU A CA 1
ATOM 811 C C . LEU A 1 103 ? 8.171 6.485 -4.783 1.00 81.44 103 LEU A C 1
ATOM 813 O O . LEU A 1 103 ? 8.244 6.535 -6.007 1.00 81.44 103 LEU A O 1
ATOM 817 N N . TRP A 1 104 ? 8.420 7.530 -3.999 1.00 76.44 104 TRP A N 1
ATOM 818 C CA . TRP A 1 104 ? 9.022 8.780 -4.458 1.00 76.44 104 TRP A CA 1
ATOM 819 C C . TRP A 1 104 ? 10.439 8.816 -3.900 1.00 76.44 104 TRP A C 1
ATOM 821 O O . TRP A 1 104 ? 10.598 9.060 -2.708 1.00 76.44 104 TRP A O 1
ATOM 831 N N . ASP A 1 105 ? 11.454 8.512 -4.700 1.00 65.75 105 ASP A N 1
ATOM 832 C CA . ASP A 1 105 ? 12.807 8.340 -4.165 1.00 65.75 105 ASP A CA 1
ATOM 833 C C . ASP A 1 105 ? 13.838 9.180 -4.920 1.00 65.75 105 ASP A C 1
ATOM 835 O O . ASP A 1 105 ? 14.204 8.849 -6.036 1.00 65.75 105 ASP A O 1
ATOM 839 N N . GLY A 1 106 ? 14.294 10.277 -4.311 1.00 53.81 106 GLY A N 1
ATOM 840 C CA . GLY A 1 106 ? 15.482 11.015 -4.750 1.00 53.81 106 GLY A CA 1
ATOM 841 C C . GLY A 1 106 ? 16.746 10.690 -3.938 1.00 53.81 106 GLY A C 1
ATOM 842 O O . GLY A 1 106 ? 17.816 11.173 -4.296 1.00 53.81 106 GLY A O 1
ATOM 843 N N . GLU A 1 107 ? 16.643 9.896 -2.862 1.00 55.66 107 GLU A N 1
ATOM 844 C CA . GLU A 1 107 ? 17.727 9.566 -1.927 1.00 55.66 107 GLU A CA 1
ATOM 845 C C . GLU A 1 107 ? 17.480 8.226 -1.206 1.00 55.66 107 GLU A C 1
ATOM 847 O O . GLU A 1 107 ? 16.430 8.025 -0.601 1.00 55.66 107 GLU A O 1
ATOM 852 N N . LYS A 1 108 ? 18.511 7.365 -1.154 1.00 61.81 108 LYS A N 1
ATOM 853 C CA . LYS A 1 108 ? 18.554 6.045 -0.481 1.00 61.81 108 LYS A CA 1
ATOM 854 C C . LYS A 1 108 ? 17.748 5.979 0.823 1.00 61.81 108 LYS A C 1
ATOM 856 O O . LYS A 1 108 ? 18.284 6.189 1.913 1.00 61.81 108 LYS A O 1
ATOM 861 N N . SER A 1 109 ? 16.477 5.600 0.730 1.00 71.12 109 SER A N 1
ATOM 862 C CA . SER A 1 109 ? 15.614 5.469 1.900 1.00 71.12 109 SER A CA 1
ATOM 863 C C . SER A 1 109 ? 15.494 4.000 2.315 1.00 71.12 109 SER A C 1
ATOM 865 O O . SER A 1 109 ? 15.023 3.177 1.524 1.00 71.12 109 SER A O 1
ATOM 867 N N . PRO A 1 110 ? 15.831 3.625 3.567 1.00 74.19 110 PRO A N 1
ATOM 868 C CA . PRO A 1 110 ? 15.632 2.254 4.054 1.00 74.19 110 PRO A CA 1
ATOM 869 C C . PRO A 1 110 ? 14.155 1.820 4.009 1.00 74.19 110 PRO A C 1
ATOM 871 O O . PRO A 1 110 ? 13.856 0.626 3.992 1.00 74.19 110 PRO A O 1
ATOM 874 N N . LEU A 1 111 ? 13.231 2.784 3.932 1.00 79.88 111 LEU A N 1
ATOM 875 C CA . LEU A 1 111 ? 11.794 2.555 3.800 1.00 79.88 111 LEU A CA 1
ATOM 876 C C . LEU A 1 111 ? 11.420 1.950 2.444 1.00 79.88 111 LEU A C 1
ATOM 878 O O . LEU A 1 111 ? 10.502 1.134 2.371 1.00 79.88 111 LEU A O 1
ATOM 882 N N . VAL A 1 112 ? 12.133 2.329 1.376 1.00 78.88 112 VAL A N 1
ATOM 883 C CA . VAL A 1 112 ? 11.910 1.781 0.030 1.00 78.88 112 VAL A CA 1
ATOM 884 C C . VAL A 1 112 ? 12.186 0.287 0.046 1.00 78.88 112 VAL A C 1
ATOM 886 O O . VAL A 1 112 ? 11.347 -0.491 -0.399 1.00 78.88 112 VAL A O 1
ATOM 889 N N . ARG A 1 113 ? 13.306 -0.126 0.651 1.00 79.56 113 ARG A N 1
ATOM 890 C CA . ARG A 1 113 ? 13.650 -1.545 0.782 1.00 79.56 113 ARG A CA 1
ATOM 891 C C . ARG A 1 113 ? 12.571 -2.307 1.532 1.00 79.56 113 ARG A C 1
ATOM 893 O O . ARG A 1 113 ? 12.068 -3.276 0.984 1.00 79.56 113 ARG A O 1
ATOM 900 N N . GLN A 1 114 ? 12.144 -1.824 2.702 1.00 84.06 114 GLN A N 1
ATOM 901 C CA . GLN A 1 114 ? 11.062 -2.452 3.476 1.00 84.06 114 GLN A CA 1
ATOM 902 C C . GLN A 1 114 ? 9.776 -2.635 2.654 1.00 84.06 114 GLN A C 1
ATOM 904 O O . GLN A 1 114 ? 9.141 -3.680 2.732 1.00 84.06 114 GLN A O 1
ATOM 909 N N . LEU A 1 115 ? 9.397 -1.658 1.824 1.00 85.88 115 LEU A N 1
ATOM 910 C CA . LEU A 1 115 ? 8.233 -1.803 0.945 1.00 85.88 115 LEU A CA 1
ATOM 911 C C . LEU A 1 115 ? 8.454 -2.807 -0.186 1.00 85.88 115 LEU A C 1
ATOM 913 O O . LEU A 1 115 ? 7.535 -3.554 -0.520 1.00 85.88 115 LEU A O 1
ATOM 917 N N . VAL A 1 116 ? 9.648 -2.828 -0.780 1.00 84.94 116 VAL A N 1
ATOM 918 C CA . VAL A 1 116 ? 10.022 -3.780 -1.837 1.00 84.94 116 VAL A CA 1
ATOM 919 C C . VAL A 1 116 ? 9.984 -5.223 -1.325 1.00 84.94 116 VAL A C 1
ATOM 921 O O . VAL A 1 116 ? 9.615 -6.129 -2.077 1.00 84.94 116 VAL A O 1
ATOM 924 N N . GLU A 1 117 ? 10.297 -5.460 -0.048 1.00 87.00 117 GLU A N 1
ATOM 925 C CA . GLU A 1 117 ? 10.155 -6.785 0.579 1.00 87.00 117 GLU A CA 1
ATOM 926 C C . GLU A 1 117 ? 8.709 -7.293 0.569 1.00 87.00 117 GLU A C 1
ATOM 928 O O . GLU A 1 117 ? 8.479 -8.495 0.464 1.00 87.00 117 GLU A O 1
ATOM 933 N N . GLU A 1 118 ? 7.742 -6.380 0.564 1.00 90.44 118 GLU A N 1
ATOM 934 C CA . GLU A 1 118 ? 6.307 -6.667 0.544 1.00 90.44 118 GLU A CA 1
ATOM 935 C C . GLU A 1 118 ? 5.721 -6.690 -0.883 1.00 90.44 118 GLU A C 1
ATOM 937 O O . GLU A 1 118 ? 4.501 -6.709 -1.057 1.00 90.44 118 GLU A O 1
ATOM 942 N N . SER A 1 119 ? 6.572 -6.710 -1.919 1.00 89.81 119 SER A N 1
ATOM 943 C CA . SER A 1 119 ? 6.181 -6.669 -3.345 1.00 89.81 119 SER A CA 1
ATOM 944 C C . SER A 1 119 ? 5.181 -7.745 -3.769 1.00 89.81 119 SER A C 1
ATOM 946 O O . SER A 1 119 ? 4.323 -7.487 -4.613 1.00 89.81 119 SER A O 1
ATOM 948 N N . ALA A 1 120 ? 5.201 -8.913 -3.121 1.00 91.50 120 ALA A N 1
ATOM 949 C CA . ALA A 1 120 ? 4.238 -9.985 -3.372 1.00 91.50 120 ALA A CA 1
ATOM 950 C C . ALA A 1 120 ? 2.781 -9.577 -3.075 1.00 91.50 120 ALA A C 1
ATOM 952 O O . ALA A 1 120 ? 1.841 -10.172 -3.601 1.00 91.50 120 ALA A O 1
ATOM 953 N N . ARG A 1 121 ? 2.589 -8.569 -2.220 1.00 93.19 121 ARG A N 1
ATOM 954 C CA . ARG A 1 121 ? 1.277 -8.069 -1.806 1.00 93.19 121 ARG A CA 1
ATOM 955 C C . ARG A 1 121 ? 0.864 -6.806 -2.548 1.00 93.19 121 ARG A C 1
ATOM 957 O O . ARG A 1 121 ? -0.236 -6.320 -2.311 1.00 93.19 121 ARG A O 1
ATOM 964 N N . TRP A 1 122 ? 1.716 -6.245 -3.401 1.00 92.50 122 TRP A N 1
ATOM 965 C CA . TRP A 1 122 ? 1.388 -5.015 -4.113 1.00 92.50 122 TRP A CA 1
ATOM 966 C C . TRP A 1 122 ? 0.247 -5.260 -5.099 1.00 92.50 122 TRP A C 1
ATOM 968 O O . TRP A 1 122 ? 0.336 -6.145 -5.943 1.00 92.50 122 TRP A O 1
ATOM 978 N N . GLN A 1 123 ? -0.802 -4.450 -4.992 1.00 92.19 123 GLN A N 1
ATOM 979 C CA . GLN A 1 123 ? -1.919 -4.377 -5.933 1.00 92.19 123 GLN A CA 1
ATOM 980 C C . GLN A 1 123 ? -1.795 -3.146 -6.826 1.00 92.19 123 GLN A C 1
ATOM 982 O O . GLN A 1 123 ? -1.975 -3.221 -8.038 1.00 92.19 123 GLN A O 1
ATOM 987 N N . HIS A 1 124 ? -1.404 -2.019 -6.241 1.00 89.69 124 HIS A N 1
ATOM 988 C CA . HIS A 1 124 ? -1.202 -0.771 -6.961 1.00 89.69 124 HIS A CA 1
ATOM 989 C C . HIS A 1 124 ? 0.175 -0.220 -6.614 1.00 89.69 124 HIS A C 1
ATOM 991 O O . HIS A 1 124 ? 0.521 -0.126 -5.438 1.00 89.69 124 HIS A O 1
ATOM 997 N N . ALA A 1 125 ? 0.964 0.155 -7.615 1.00 88.12 125 ALA A N 1
ATOM 998 C CA . ALA A 1 125 ? 2.285 0.726 -7.400 1.00 88.12 125 ALA A CA 1
ATOM 999 C C . ALA A 1 125 ? 2.487 1.978 -8.248 1.00 88.12 125 ALA A C 1
ATOM 1001 O O . ALA A 1 125 ? 2.120 2.013 -9.422 1.00 88.12 125 ALA A O 1
ATOM 1002 N N . MET A 1 126 ? 3.123 2.988 -7.664 1.00 86.31 126 MET A N 1
ATOM 1003 C CA . MET A 1 126 ? 3.726 4.078 -8.417 1.00 86.31 126 MET A CA 1
ATOM 1004 C C . MET A 1 126 ? 5.156 4.275 -8.001 1.00 86.31 126 MET A C 1
ATOM 1006 O O . MET A 1 126 ? 5.482 4.253 -6.814 1.00 86.31 126 MET A O 1
ATOM 1010 N N . ILE A 1 127 ? 5.994 4.457 -9.007 1.00 83.06 127 ILE A N 1
ATOM 1011 C CA . ILE A 1 127 ? 7.429 4.557 -8.861 1.00 83.06 127 ILE A CA 1
ATOM 1012 C C . ILE A 1 127 ? 7.866 5.843 -9.556 1.00 83.06 127 ILE A C 1
ATOM 1014 O O . ILE A 1 127 ? 7.678 6.008 -10.762 1.00 83.06 127 ILE A O 1
ATOM 1018 N N . ALA A 1 128 ? 8.462 6.747 -8.788 1.00 79.75 128 ALA A N 1
ATOM 1019 C CA . ALA A 1 128 ? 9.023 8.012 -9.235 1.00 79.75 128 ALA A CA 1
ATOM 1020 C C . ALA A 1 128 ? 10.435 8.185 -8.661 1.00 79.75 128 ALA A C 1
ATOM 1022 O O . ALA A 1 128 ? 10.656 7.946 -7.476 1.00 79.75 128 ALA A O 1
ATOM 1023 N N . TYR A 1 129 ? 11.382 8.584 -9.507 1.00 73.56 129 TYR A N 1
ATOM 1024 C CA . TYR A 1 129 ? 12.794 8.855 -9.198 1.00 73.56 129 TYR A CA 1
ATOM 1025 C C . TYR A 1 129 ? 13.678 7.728 -8.592 1.00 73.56 129 TYR A C 1
ATOM 1027 O O . TYR A 1 129 ? 14.891 7.877 -8.636 1.00 73.56 129 TYR A O 1
ATOM 1035 N N . LEU A 1 130 ? 13.133 6.590 -8.126 1.00 71.94 130 LEU A N 1
ATOM 1036 C CA . LEU A 1 130 ? 13.859 5.343 -7.769 1.00 71.94 130 LEU A CA 1
ATOM 1037 C C . LEU A 1 130 ? 15.212 5.098 -8.494 1.00 71.94 130 LEU A C 1
ATOM 1039 O O . LEU A 1 130 ? 15.276 4.837 -9.697 1.00 71.94 130 LEU A O 1
ATOM 1043 N N . LEU A 1 131 ? 16.294 5.092 -7.720 1.00 70.69 131 LEU A N 1
ATOM 1044 C CA . LEU A 1 131 ? 17.662 4.946 -8.223 1.00 70.69 131 LEU A CA 1
ATOM 1045 C C . LEU A 1 131 ? 17.908 3.575 -8.889 1.00 70.69 131 LEU A C 1
ATOM 1047 O O . LEU A 1 131 ? 17.431 2.546 -8.404 1.00 70.69 131 LEU A O 1
ATOM 1051 N N . GLU A 1 132 ? 18.718 3.546 -9.963 1.00 70.06 132 GLU A N 1
ATOM 1052 C CA . GLU A 1 132 ? 19.077 2.312 -10.703 1.00 70.06 132 GLU A CA 1
ATOM 1053 C C . GLU A 1 132 ? 19.634 1.206 -9.771 1.00 70.06 132 GLU A C 1
ATOM 1055 O O . GLU A 1 132 ? 19.411 0.017 -9.993 1.00 70.06 132 GLU A O 1
ATOM 1060 N N . GLU A 1 133 ? 20.309 1.585 -8.686 1.00 71.62 133 GLU A N 1
ATOM 1061 C CA . GLU A 1 133 ? 20.921 0.674 -7.709 1.00 71.62 133 GLU A CA 1
ATOM 1062 C C . GLU A 1 133 ? 19.928 -0.072 -6.799 1.00 71.62 133 GLU A C 1
ATOM 1064 O O . GLU A 1 133 ? 20.289 -1.098 -6.223 1.00 71.62 133 GLU A O 1
ATOM 1069 N N . GLU A 1 134 ? 18.676 0.381 -6.688 1.00 70.56 134 GLU A N 1
ATOM 1070 C CA . GLU A 1 134 ? 17.640 -0.320 -5.915 1.00 70.56 134 GLU A CA 1
ATOM 1071 C C . GLU A 1 134 ? 16.905 -1.368 -6.778 1.00 70.56 134 GLU A C 1
ATOM 1073 O O . GLU A 1 134 ? 16.251 -2.273 -6.251 1.00 70.56 134 GLU A O 1
ATOM 1078 N N . PHE A 1 135 ? 17.075 -1.342 -8.107 1.00 70.00 135 PHE A N 1
ATOM 1079 C CA . PHE A 1 135 ? 16.461 -2.315 -9.017 1.00 70.00 135 PHE A CA 1
ATOM 1080 C C . PHE A 1 135 ? 16.909 -3.761 -8.832 1.00 70.00 135 PHE A C 1
ATOM 1082 O O . PHE A 1 135 ? 16.052 -4.630 -8.953 1.00 70.00 135 PHE A O 1
ATOM 1089 N N . PRO A 1 136 ? 18.181 -4.084 -8.539 1.00 70.31 136 PRO A N 1
ATOM 1090 C CA . PRO A 1 136 ? 18.575 -5.452 -8.222 1.00 70.31 136 PRO A CA 1
ATOM 1091 C C . PRO A 1 136 ? 17.785 -6.038 -7.047 1.00 70.31 136 PRO A C 1
ATOM 1093 O O . PRO A 1 136 ? 17.433 -7.215 -7.078 1.00 70.31 136 PRO A O 1
ATOM 1096 N N . SER A 1 137 ? 17.443 -5.223 -6.040 1.00 69.00 137 SER A N 1
ATOM 1097 C CA . SER A 1 137 ? 16.640 -5.678 -4.898 1.00 69.00 137 SER A CA 1
ATOM 1098 C C . SER A 1 137 ? 15.217 -6.048 -5.334 1.00 69.00 137 SER A C 1
ATOM 1100 O O . SER A 1 137 ? 14.759 -7.160 -5.075 1.00 69.00 137 SER A O 1
ATOM 1102 N N . LEU A 1 138 ? 14.581 -5.185 -6.124 1.00 72.19 138 LEU A N 1
ATOM 1103 C CA . LEU A 1 138 ? 13.305 -5.423 -6.798 1.00 72.19 138 LEU A CA 1
ATOM 1104 C C . LEU A 1 138 ? 13.360 -6.657 -7.724 1.00 72.19 138 LEU A C 1
ATOM 1106 O O . LEU A 1 138 ? 12.480 -7.519 -7.688 1.00 72.19 138 LEU A O 1
ATOM 1110 N N . ALA A 1 139 ? 14.438 -6.793 -8.497 1.00 68.25 139 ALA A N 1
ATOM 1111 C CA . ALA A 1 139 ? 14.665 -7.867 -9.459 1.00 68.25 139 ALA A CA 1
ATOM 1112 C C . ALA A 1 139 ? 14.997 -9.218 -8.835 1.00 68.25 139 ALA A C 1
ATOM 1114 O O . ALA A 1 139 ? 14.747 -10.248 -9.457 1.00 68.25 139 ALA A O 1
ATOM 1115 N N . SER A 1 140 ? 15.523 -9.236 -7.615 1.00 69.50 140 SER A N 1
ATOM 1116 C CA . SER A 1 140 ? 15.776 -10.472 -6.876 1.00 69.50 140 SER A CA 1
ATOM 1117 C C . SER A 1 140 ? 14.486 -11.138 -6.390 1.00 69.50 140 SER A C 1
ATOM 1119 O O . SER A 1 140 ? 14.446 -12.358 -6.251 1.00 69.50 140 SER A O 1
ATOM 1121 N N . ARG A 1 141 ? 13.414 -10.359 -6.174 1.00 66.75 141 ARG A N 1
ATOM 1122 C CA . ARG A 1 141 ? 12.178 -10.853 -5.544 1.00 66.75 141 ARG A CA 1
ATOM 1123 C C . ARG A 1 141 ? 11.119 -11.359 -6.535 1.00 66.75 141 ARG A C 1
ATOM 1125 O O . ARG A 1 141 ? 10.280 -12.157 -6.134 1.00 66.75 141 ARG A O 1
ATOM 1132 N N . LYS A 1 142 ? 11.192 -10.955 -7.816 1.00 61.84 142 LYS A N 1
ATOM 1133 C CA . LYS A 1 142 ? 10.497 -11.502 -9.017 1.00 61.84 142 LYS A CA 1
ATOM 1134 C C . LYS A 1 142 ? 9.015 -11.901 -8.900 1.00 61.84 142 LYS A C 1
ATOM 1136 O O . LYS A 1 142 ? 8.549 -12.685 -9.726 1.00 61.84 142 LYS A O 1
ATOM 1141 N N . SER A 1 143 ? 8.254 -11.402 -7.932 1.00 75.44 143 SER A N 1
ATOM 1142 C CA . SER A 1 143 ? 6.864 -11.823 -7.766 1.00 75.44 143 SER A CA 1
ATOM 1143 C C . SER A 1 143 ? 5.971 -10.633 -7.470 1.00 75.44 143 SER A C 1
ATOM 1145 O O . SER A 1 143 ? 6.043 -10.034 -6.402 1.00 75.44 143 SER A O 1
ATOM 1147 N N . PHE A 1 144 ? 5.107 -10.328 -8.436 1.00 89.00 144 PHE A N 1
ATOM 1148 C CA . PHE A 1 144 ? 4.071 -9.302 -8.349 1.00 89.00 144 PHE A CA 1
ATOM 1149 C C . PHE A 1 144 ? 2.696 -9.943 -8.620 1.00 89.00 144 PHE A C 1
ATOM 1151 O O . PHE A 1 144 ? 1.988 -9.541 -9.544 1.00 89.00 144 PHE A O 1
ATOM 1158 N N . PRO A 1 145 ? 2.302 -10.989 -7.867 1.00 90.94 145 PRO A N 1
ATOM 1159 C CA . PRO A 1 145 ? 1.174 -11.853 -8.218 1.00 90.94 145 PRO A CA 1
ATOM 1160 C C . PRO A 1 145 ? -0.180 -11.142 -8.106 1.00 90.94 145 PRO A C 1
ATOM 1162 O O . PRO A 1 145 ? -1.154 -11.577 -8.721 1.00 90.94 145 PRO A O 1
ATOM 1165 N N . LEU A 1 146 ? -0.244 -10.068 -7.315 1.00 93.19 146 LEU A N 1
ATOM 1166 C CA . LEU A 1 146 ? -1.443 -9.264 -7.094 1.00 93.19 146 LEU A CA 1
ATOM 1167 C C . LEU A 1 146 ? -1.430 -7.933 -7.850 1.00 93.19 146 LEU A C 1
ATOM 1169 O O . LEU A 1 146 ? -2.436 -7.232 -7.808 1.00 93.19 146 LEU A O 1
ATOM 1173 N N . LEU A 1 147 ? -0.329 -7.580 -8.521 1.00 91.69 147 LEU A N 1
ATOM 1174 C CA . LEU A 1 147 ? -0.160 -6.244 -9.080 1.00 91.69 147 LEU A CA 1
ATOM 1175 C C . LEU A 1 147 ? -1.115 -6.042 -10.253 1.00 91.69 147 LEU A C 1
ATOM 1177 O O . LEU A 1 147 ? -1.045 -6.754 -11.248 1.00 91.69 147 LEU A O 1
ATOM 1181 N N . GLU A 1 148 ? -1.985 -5.054 -10.113 1.00 91.19 148 GLU A N 1
ATOM 1182 C CA . GLU A 1 148 ? -3.065 -4.698 -11.026 1.00 91.19 148 GLU A CA 1
ATOM 1183 C C . GLU A 1 148 ? -2.762 -3.406 -11.785 1.00 91.19 148 GLU A C 1
ATOM 1185 O O . GLU A 1 148 ? -3.034 -3.301 -12.982 1.00 91.19 148 GLU A O 1
ATOM 1190 N N . THR A 1 149 ? -2.157 -2.422 -11.112 1.00 87.56 149 THR A N 1
ATOM 1191 C CA . THR A 1 149 ? -1.822 -1.135 -11.732 1.00 87.56 149 THR A CA 1
ATOM 1192 C C . THR A 1 149 ? -0.404 -0.694 -11.395 1.00 87.56 149 THR A C 1
ATOM 1194 O O . THR A 1 149 ? -0.020 -0.692 -10.223 1.00 87.56 149 THR A O 1
ATOM 1197 N N . LEU A 1 150 ? 0.330 -0.219 -12.397 1.00 86.44 150 LEU A N 1
ATOM 1198 C CA . LEU A 1 150 ? 1.675 0.327 -12.266 1.00 86.44 150 LEU A CA 1
ATOM 1199 C C . LEU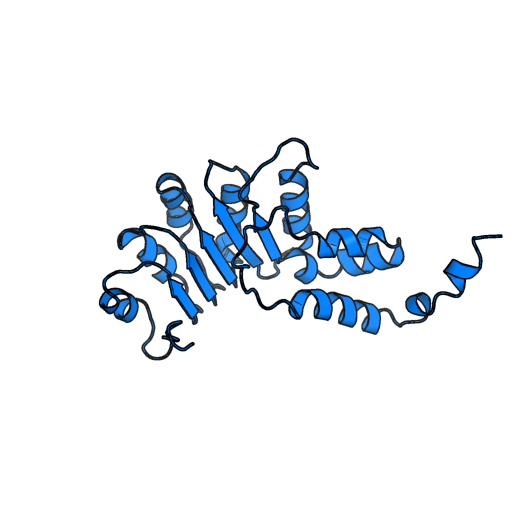 A 1 150 ? 1.759 1.705 -12.938 1.00 86.44 150 LEU A C 1
ATOM 1201 O O . LEU A 1 150 ? 1.408 1.854 -14.106 1.00 86.44 150 LEU A O 1
ATOM 1205 N N . ASP A 1 151 ? 2.226 2.715 -12.208 1.00 84.06 151 ASP A N 1
ATOM 1206 C CA . ASP A 1 151 ? 2.474 4.071 -12.714 1.00 84.06 151 ASP A CA 1
ATOM 1207 C C . ASP A 1 151 ? 3.953 4.435 -12.533 1.00 84.06 151 ASP A C 1
ATOM 1209 O O . ASP A 1 151 ? 4.486 4.452 -11.428 1.00 84.06 151 ASP A O 1
ATOM 1213 N N . ILE A 1 152 ? 4.643 4.706 -13.631 1.00 80.31 152 ILE A N 1
ATOM 1214 C CA . ILE A 1 152 ? 6.067 5.006 -13.657 1.00 80.31 152 ILE A CA 1
ATOM 1215 C C . ILE A 1 152 ? 6.260 6.455 -14.096 1.00 80.31 152 ILE A C 1
ATOM 1217 O O . ILE A 1 152 ? 5.967 6.832 -15.235 1.00 80.31 152 ILE A O 1
ATOM 1221 N N . ARG A 1 153 ? 6.811 7.282 -13.205 1.00 79.06 153 ARG A N 1
ATOM 1222 C CA . ARG A 1 153 ? 6.920 8.727 -13.425 1.00 79.06 153 ARG A CA 1
ATOM 1223 C C . ARG A 1 153 ? 8.351 9.220 -13.418 1.00 79.06 153 ARG A C 1
ATOM 1225 O O . ARG A 1 153 ? 9.118 8.882 -12.530 1.00 79.06 153 ARG A O 1
ATOM 1232 N N . GLN A 1 154 ? 8.659 10.117 -14.356 1.00 68.06 154 GLN A N 1
ATOM 1233 C CA . GLN A 1 154 ? 9.894 10.915 -14.359 1.00 68.06 154 GLN A CA 1
ATOM 1234 C C . GLN A 1 154 ? 11.177 10.085 -14.243 1.00 68.06 154 GLN A C 1
ATOM 1236 O O . GLN A 1 154 ? 12.182 10.525 -13.695 1.00 68.06 154 GLN A O 1
ATOM 1241 N N . HIS A 1 155 ? 11.134 8.895 -14.824 1.00 64.75 155 HIS A N 1
ATOM 1242 C CA . HIS A 1 155 ? 12.218 7.940 -14.824 1.00 64.75 155 HIS A CA 1
ATOM 1243 C C . HIS A 1 155 ? 12.685 7.656 -16.237 1.00 64.75 155 HIS A C 1
ATOM 1245 O O . HIS A 1 155 ? 11.861 7.401 -17.115 1.00 64.75 155 HIS A O 1
ATOM 1251 N N . SER A 1 156 ? 13.998 7.628 -16.446 1.00 56.34 156 SER A N 1
ATOM 1252 C CA . SER A 1 156 ? 14.600 7.041 -17.642 1.00 56.34 156 SER A CA 1
ATOM 1253 C C . SER A 1 156 ? 14.779 5.539 -17.423 1.00 56.34 156 SER A C 1
ATOM 1255 O O . SER A 1 156 ? 15.900 5.062 -17.257 1.00 56.34 156 SER A O 1
ATOM 1257 N N . PHE A 1 157 ? 13.678 4.784 -17.365 1.00 57.88 157 PHE A N 1
ATOM 1258 C CA . PHE A 1 157 ? 13.786 3.325 -17.361 1.00 57.88 157 PHE A CA 1
ATOM 1259 C C . PHE A 1 157 ? 14.494 2.891 -18.642 1.00 57.88 157 PHE A C 1
ATOM 1261 O O . PHE A 1 157 ? 14.009 3.149 -19.743 1.00 57.88 157 PHE A O 1
ATOM 1268 N N . ARG A 1 158 ? 15.625 2.198 -18.507 1.00 59.97 158 ARG A N 1
ATOM 1269 C CA . ARG A 1 158 ? 16.101 1.334 -19.589 1.00 59.97 158 ARG A CA 1
ATOM 1270 C C . ARG A 1 158 ? 15.136 0.151 -19.701 1.00 59.97 158 ARG A C 1
ATOM 1272 O O . ARG A 1 158 ? 14.661 -0.343 -18.676 1.00 59.97 158 ARG A O 1
ATOM 1279 N N . ASP A 1 159 ? 14.915 -0.350 -20.917 1.00 58.62 159 ASP A N 1
ATOM 1280 C CA . ASP A 1 159 ? 14.032 -1.500 -21.181 1.00 58.62 159 ASP A CA 1
ATOM 1281 C C . ASP A 1 159 ? 14.212 -2.685 -20.194 1.00 58.62 159 ASP A C 1
ATOM 1283 O O . ASP A 1 159 ? 13.195 -3.199 -19.726 1.00 58.62 159 ASP A O 1
ATOM 1287 N N . PRO A 1 160 ? 15.443 -3.084 -19.778 1.00 63.41 160 PRO A N 1
ATOM 1288 C CA . PRO A 1 160 ? 15.686 -4.165 -18.811 1.00 63.41 160 PRO A CA 1
ATOM 1289 C C . PRO A 1 160 ? 14.870 -4.091 -17.513 1.00 63.41 160 PRO A C 1
ATOM 1291 O O . PRO A 1 160 ? 14.474 -5.123 -16.976 1.00 63.41 160 PRO A O 1
ATOM 1294 N N . HIS A 1 161 ? 14.603 -2.887 -17.008 1.00 70.75 161 HIS A N 1
ATOM 1295 C CA . HIS A 1 161 ? 13.923 -2.693 -15.729 1.00 70.75 161 HIS A CA 1
ATOM 1296 C C . HIS A 1 161 ? 12.404 -2.864 -15.825 1.00 70.75 161 HIS A C 1
ATOM 1298 O O . HIS A 1 161 ? 11.772 -3.237 -14.841 1.00 70.75 161 HIS A O 1
ATOM 1304 N N . LEU A 1 162 ? 11.813 -2.638 -17.002 1.00 68.56 162 LEU A N 1
ATOM 1305 C CA . LEU A 1 162 ? 10.381 -2.862 -17.223 1.00 68.56 162 LEU A CA 1
ATOM 1306 C C . LEU A 1 162 ? 10.050 -4.356 -17.289 1.00 68.56 162 LEU A C 1
ATOM 1308 O O . LEU A 1 162 ? 9.018 -4.771 -16.765 1.00 68.56 162 LEU A O 1
ATOM 1312 N N . PHE A 1 163 ? 10.964 -5.177 -17.825 1.00 70.94 163 PHE A N 1
ATOM 1313 C CA . PHE A 1 163 ? 10.820 -6.640 -17.854 1.00 70.94 163 PHE A CA 1
ATOM 1314 C C . PHE A 1 163 ? 10.695 -7.274 -16.470 1.00 70.94 163 PHE A C 1
ATOM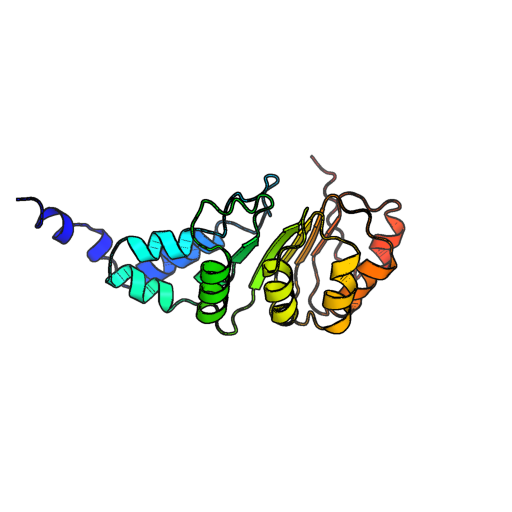 1316 O O . PHE A 1 163 ? 10.210 -8.399 -16.359 1.00 70.94 163 PHE A O 1
ATOM 1323 N N . LEU A 1 164 ? 11.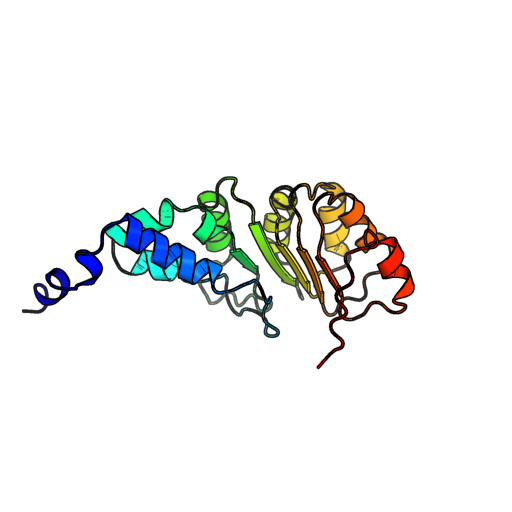072 -6.563 -15.408 1.00 75.19 164 LEU A N 1
ATOM 1324 C CA . LEU A 1 164 ? 10.826 -7.009 -14.045 1.00 75.19 164 LEU A CA 1
ATOM 1325 C C . LEU A 1 164 ? 9.336 -7.285 -13.779 1.00 75.19 164 LEU A C 1
ATOM 1327 O O . LEU A 1 164 ? 8.989 -8.243 -13.086 1.00 75.19 164 LEU A O 1
ATOM 1331 N N . PHE A 1 165 ? 8.458 -6.457 -14.340 1.00 76.38 165 PHE A N 1
ATOM 1332 C CA . PHE A 1 165 ? 7.021 -6.545 -14.110 1.00 76.38 165 PHE A CA 1
ATOM 1333 C C . PHE A 1 165 ? 6.324 -7.529 -15.057 1.00 76.38 165 PHE A C 1
ATOM 1335 O O . PHE A 1 165 ? 5.121 -7.729 -14.933 1.00 76.38 165 PHE A O 1
ATOM 1342 N N . ASN A 1 166 ? 7.058 -8.233 -15.931 1.00 74.06 166 ASN A N 1
ATOM 1343 C CA . ASN A 1 166 ? 6.487 -9.331 -16.725 1.00 74.06 166 ASN A CA 1
ATOM 1344 C C . ASN A 1 166 ? 5.967 -10.477 -15.845 1.00 74.06 166 ASN A C 1
ATOM 1346 O O . ASN A 1 166 ? 5.087 -11.226 -16.259 1.00 74.06 166 ASN A O 1
ATOM 1350 N N . SER A 1 167 ? 6.473 -10.597 -14.615 1.00 75.62 167 SER A N 1
ATOM 1351 C CA . SER A 1 167 ? 5.980 -11.543 -13.609 1.00 75.62 167 SER A CA 1
ATOM 1352 C C . SER A 1 167 ? 4.710 -11.062 -12.879 1.00 75.62 167 SER A C 1
ATOM 1354 O O . SER A 1 167 ? 4.409 -11.571 -11.797 1.00 75.62 167 SER A O 1
ATOM 1356 N N . ALA A 1 168 ? 3.982 -10.076 -13.421 1.00 87.56 168 ALA A N 1
ATOM 1357 C CA . ALA A 1 168 ? 2.733 -9.547 -12.869 1.00 87.56 168 ALA A CA 1
ATOM 1358 C C . ALA A 1 168 ? 1.509 -10.029 -13.681 1.00 87.56 168 ALA A C 1
ATOM 1360 O O . ALA A 1 168 ? 1.041 -9.326 -14.576 1.00 87.56 168 ALA A O 1
ATOM 1361 N N . PRO A 1 169 ? 0.946 -11.218 -13.390 1.00 87.75 169 PRO A N 1
ATOM 1362 C CA . PRO A 1 169 ? -0.113 -11.821 -14.209 1.00 87.75 169 PRO A CA 1
ATOM 1363 C C . PRO A 1 169 ? -1.455 -11.078 -14.151 1.00 87.75 169 PRO A C 1
ATOM 1365 O O . PRO A 1 169 ? -2.317 -11.311 -14.995 1.00 87.75 169 PRO A O 1
ATOM 1368 N N . ARG A 1 170 ? -1.660 -10.222 -13.142 1.00 90.31 170 ARG A N 1
ATOM 1369 C CA . ARG A 1 170 ? -2.891 -9.440 -12.952 1.00 90.31 170 ARG A CA 1
ATOM 1370 C C . ARG A 1 170 ? -2.777 -8.003 -13.448 1.00 90.31 170 ARG A C 1
ATOM 1372 O O . ARG A 1 170 ? -3.756 -7.265 -13.353 1.00 90.31 170 ARG A O 1
ATOM 1379 N N . LEU A 1 171 ? -1.613 -7.611 -13.967 1.00 88.75 171 LEU A N 1
ATOM 1380 C CA . LEU A 1 171 ? -1.368 -6.236 -14.366 1.00 88.75 171 LEU A CA 1
ATOM 1381 C C . LEU A 1 171 ? -2.294 -5.895 -15.534 1.00 88.75 171 LEU A C 1
ATOM 1383 O O . LEU A 1 171 ? -2.248 -6.547 -16.578 1.00 88.75 171 LEU A O 1
ATOM 1387 N N . TYR A 1 172 ? -3.153 -4.895 -15.331 1.00 85.00 172 TYR A N 1
ATOM 1388 C CA . TYR A 1 172 ? -4.085 -4.425 -16.351 1.00 85.00 172 TYR A CA 1
ATOM 1389 C C . TYR A 1 172 ? -3.934 -2.952 -16.729 1.00 85.00 172 TYR A C 1
ATOM 1391 O O . TYR A 1 172 ? -4.516 -2.512 -17.716 1.00 85.00 172 TYR A O 1
ATOM 1399 N N . SER A 1 173 ? -3.177 -2.177 -15.951 1.00 84.50 173 SER A N 1
ATOM 1400 C CA . SER A 1 173 ? -2.929 -0.761 -16.222 1.00 84.50 173 SER A CA 1
ATOM 1401 C C . SER A 1 173 ? -1.454 -0.440 -16.022 1.00 84.50 173 SER A C 1
ATOM 1403 O O . SER A 1 173 ? -0.958 -0.506 -14.899 1.00 84.50 173 SER A O 1
ATOM 1405 N N . LEU A 1 174 ? -0.784 0.004 -17.084 1.00 83.19 174 LEU A N 1
ATOM 1406 C CA . LEU A 1 174 ? 0.578 0.534 -17.048 1.00 83.19 174 LEU A CA 1
ATOM 1407 C C . LEU A 1 174 ? 0.574 1.983 -17.549 1.00 83.19 174 LEU A C 1
ATOM 1409 O O . LEU A 1 174 ? 0.182 2.246 -18.682 1.00 83.19 174 LEU A O 1
ATOM 1413 N N . LYS A 1 175 ? 1.019 2.925 -16.716 1.00 79.94 175 LYS A N 1
ATOM 1414 C CA . LYS A 1 175 ? 1.172 4.343 -17.074 1.00 79.94 175 LYS A CA 1
ATOM 1415 C C . LYS A 1 175 ? 2.643 4.721 -17.024 1.00 79.94 175 LYS A C 1
ATOM 1417 O O . LYS A 1 175 ? 3.319 4.385 -16.058 1.00 79.94 175 LYS A O 1
ATOM 1422 N N . THR A 1 176 ? 3.143 5.425 -18.037 1.00 75.69 176 THR A N 1
ATOM 1423 C CA . THR A 1 176 ? 4.544 5.873 -18.078 1.00 75.69 176 THR A CA 1
ATOM 1424 C C . THR A 1 176 ? 4.635 7.281 -18.652 1.00 75.69 176 THR A C 1
ATOM 1426 O O . THR A 1 176 ? 4.076 7.524 -19.717 1.00 75.69 176 THR A O 1
ATOM 1429 N N . THR A 1 177 ? 5.342 8.210 -18.001 1.00 64.56 177 THR A N 1
ATOM 1430 C CA . THR A 1 177 ? 5.398 9.615 -18.467 1.00 64.56 177 THR A CA 1
ATOM 1431 C C . THR A 1 177 ? 6.557 9.943 -19.421 1.00 64.56 177 THR A C 1
ATOM 1433 O O . THR A 1 177 ? 6.603 11.058 -19.934 1.00 64.56 177 THR A O 1
ATOM 1436 N N . LYS A 1 178 ? 7.491 9.008 -19.681 1.00 56.22 178 LYS A N 1
ATOM 1437 C CA . LYS A 1 178 ? 8.672 9.218 -20.554 1.00 56.22 178 LYS A CA 1
ATOM 1438 C C . LYS A 1 178 ? 9.189 7.945 -21.264 1.00 56.22 178 LYS A C 1
ATOM 1440 O O . LYS A 1 178 ? 10.393 7.709 -21.286 1.00 56.22 178 LYS A O 1
ATOM 1445 N N . LEU A 1 179 ? 8.329 7.108 -21.853 1.00 51.72 179 LEU A N 1
ATOM 1446 C CA . LEU A 1 179 ? 8.813 6.052 -22.759 1.00 51.72 179 LEU A CA 1
ATOM 1447 C C . LEU A 1 179 ? 8.743 6.519 -24.210 1.00 51.72 179 LEU A C 1
ATOM 1449 O O . LEU A 1 179 ? 7.684 6.536 -24.829 1.00 51.72 179 LEU A O 1
ATOM 1453 N N . SER A 1 180 ? 9.898 6.892 -24.750 1.00 47.91 180 SER A N 1
ATOM 1454 C CA . SER A 1 180 ? 10.103 7.063 -26.185 1.00 47.91 180 SER A CA 1
ATOM 1455 C C . SER A 1 180 ? 10.992 5.920 -26.701 1.00 47.91 180 SER A C 1
ATOM 1457 O O . SER A 1 180 ? 12.120 5.799 -26.216 1.00 47.91 180 SER A O 1
ATOM 1459 N N . PRO A 1 181 ? 10.531 5.090 -27.663 1.00 53.12 181 PRO A N 1
ATOM 1460 C CA . PRO A 1 181 ? 9.261 5.175 -28.392 1.00 53.12 181 PRO A CA 1
ATOM 1461 C C . PRO A 1 181 ? 8.110 4.342 -27.771 1.00 53.12 181 PRO A C 1
ATOM 1463 O O . PRO A 1 181 ? 8.363 3.309 -27.143 1.00 53.12 181 PRO A O 1
ATOM 1466 N N . PRO A 1 182 ? 6.843 4.729 -28.027 1.00 51.41 182 PRO A N 1
ATOM 1467 C CA . PRO A 1 182 ? 5.632 4.040 -27.556 1.00 51.41 182 PRO A CA 1
ATOM 1468 C C . PRO A 1 182 ? 5.454 2.609 -28.096 1.00 51.41 182 PRO A C 1
ATOM 1470 O O . PRO A 1 182 ? 4.712 1.823 -27.517 1.00 51.41 182 PRO A O 1
ATOM 1473 N N . GLU A 1 183 ? 6.168 2.218 -29.154 1.00 53.16 183 GLU A N 1
ATOM 1474 C CA . GLU A 1 183 ? 6.114 0.859 -29.723 1.00 53.16 183 GLU A CA 1
ATOM 1475 C C . GLU A 1 183 ? 6.562 -0.225 -28.733 1.00 53.16 183 GLU A C 1
ATOM 1477 O O . GLU A 1 183 ? 6.072 -1.353 -28.765 1.00 53.16 183 GLU A O 1
ATOM 1482 N N . LYS A 1 184 ? 7.449 0.124 -27.794 1.00 53.12 184 LYS A N 1
ATOM 1483 C CA . LYS A 1 184 ? 7.913 -0.811 -26.766 1.00 53.12 184 LYS A CA 1
ATOM 1484 C C . LYS A 1 184 ? 6.830 -1.099 -25.726 1.00 53.12 184 LYS A C 1
ATOM 1486 O O . LYS A 1 184 ? 6.738 -2.231 -25.271 1.00 53.12 184 LYS A O 1
ATOM 1491 N N . LEU A 1 185 ? 5.950 -0.137 -25.418 1.00 53.56 185 LEU A N 1
ATOM 1492 C CA . LEU A 1 185 ? 4.811 -0.330 -24.503 1.00 53.56 185 LEU A CA 1
ATOM 1493 C C . LEU A 1 185 ? 3.818 -1.384 -25.018 1.00 53.56 185 LEU A C 1
ATOM 1495 O O . LEU A 1 185 ? 3.249 -2.131 -24.220 1.00 53.56 185 LEU A O 1
ATOM 1499 N N . ALA A 1 186 ? 3.647 -1.489 -26.339 1.00 53.22 186 ALA A N 1
ATOM 1500 C CA . ALA A 1 186 ? 2.769 -2.477 -26.967 1.00 53.22 186 ALA A CA 1
ATOM 1501 C C . ALA A 1 186 ? 3.278 -3.924 -26.815 1.00 53.22 186 ALA A C 1
ATOM 1503 O O . ALA A 1 186 ? 2.482 -4.858 -26.861 1.00 53.22 186 ALA A O 1
ATOM 1504 N N . ALA A 1 187 ? 4.583 -4.122 -26.593 1.00 54.75 187 ALA A N 1
ATOM 1505 C CA . ALA A 1 187 ? 5.154 -5.432 -26.272 1.00 54.75 187 ALA A CA 1
ATOM 1506 C C . ALA A 1 187 ? 4.944 -5.832 -24.797 1.00 54.75 187 ALA A C 1
ATOM 1508 O O . ALA A 1 187 ? 5.002 -7.016 -24.471 1.00 54.75 187 ALA A O 1
ATOM 1509 N N . PHE A 1 188 ? 4.695 -4.856 -23.915 1.00 52.34 188 PHE A N 1
ATOM 1510 C CA . PHE A 1 188 ? 4.492 -5.051 -22.473 1.00 52.34 188 PHE A CA 1
ATOM 1511 C C . PHE A 1 188 ? 3.021 -5.120 -22.053 1.00 52.34 188 PHE A C 1
ATOM 1513 O O . PHE A 1 188 ? 2.722 -5.552 -20.943 1.00 52.34 188 PHE A O 1
ATOM 1520 N N . THR A 1 189 ? 2.098 -4.699 -22.916 1.00 52.25 189 THR A N 1
ATOM 1521 C CA . THR A 1 189 ? 0.662 -4.705 -22.625 1.00 52.25 189 THR A CA 1
ATOM 1522 C C . THR A 1 189 ? -0.016 -5.861 -23.365 1.00 52.25 189 THR A C 1
ATOM 1524 O O . THR A 1 189 ? 0.072 -5.946 -24.591 1.00 52.25 189 THR A O 1
ATOM 1527 N N . PRO A 1 190 ? -0.745 -6.761 -22.675 1.00 48.38 190 PRO A N 1
ATOM 1528 C CA . PRO A 1 190 ? -1.786 -7.545 -23.327 1.00 48.38 190 PRO A CA 1
ATOM 1529 C C . PRO A 1 190 ? -2.668 -6.571 -24.114 1.00 48.38 190 PRO A C 1
ATOM 1531 O O . PRO A 1 190 ? -3.084 -5.554 -23.560 1.00 48.38 190 PRO A O 1
ATOM 1534 N N . ARG A 1 191 ? -2.920 -6.868 -25.395 1.00 43.66 191 ARG A N 1
ATOM 1535 C CA . ARG A 1 191 ? -3.476 -6.002 -26.466 1.00 43.66 191 ARG A CA 1
ATOM 1536 C C . ARG A 1 191 ? -4.721 -5.142 -26.141 1.00 43.66 191 ARG A C 1
ATOM 1538 O O . ARG A 1 191 ? -5.143 -4.367 -26.989 1.00 43.66 191 ARG A O 1
ATOM 1545 N N . ASN A 1 192 ? -5.290 -5.249 -24.943 1.00 42.56 192 ASN A N 1
ATOM 1546 C CA . ASN A 1 192 ? -6.541 -4.638 -24.497 1.00 42.56 192 ASN A CA 1
ATOM 1547 C C . ASN A 1 192 ? -6.360 -3.512 -23.446 1.00 42.56 192 ASN A C 1
ATOM 1549 O O . ASN A 1 192 ? -7.347 -3.119 -22.834 1.00 42.56 192 ASN A O 1
ATOM 1553 N N . GLN A 1 193 ? -5.137 -3.033 -23.166 1.00 50.69 193 GLN A N 1
ATOM 1554 C CA . GLN A 1 193 ? -4.833 -2.286 -21.923 1.00 50.69 193 GLN A CA 1
ATOM 1555 C C . GLN A 1 193 ? -4.179 -0.897 -22.087 1.00 50.69 193 GLN A C 1
ATOM 1557 O O . GLN A 1 193 ? -3.695 -0.320 -21.113 1.00 50.69 193 GLN A O 1
ATOM 1562 N N . ILE A 1 194 ? -4.161 -0.320 -23.292 1.00 49.00 194 ILE A N 1
ATOM 1563 C CA . ILE A 1 194 ? -3.607 1.028 -23.500 1.00 49.00 194 ILE A CA 1
ATOM 1564 C C . ILE A 1 194 ? -4.721 2.067 -23.316 1.00 49.00 194 ILE A C 1
ATOM 1566 O O . ILE A 1 194 ? -5.486 2.335 -24.238 1.00 49.00 194 ILE A O 1
ATOM 1570 N N . THR A 1 195 ? -4.804 2.681 -22.135 1.00 44.84 195 THR A N 1
ATOM 1571 C CA . THR A 1 195 ? -5.408 4.019 -21.998 1.00 44.84 195 THR A CA 1
ATOM 1572 C C . THR A 1 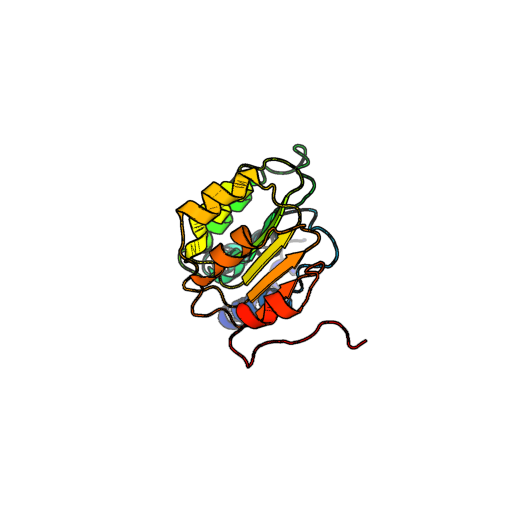195 ? -4.304 5.056 -22.108 1.00 44.84 195 THR A C 1
ATOM 1574 O O . THR A 1 195 ? -3.519 5.233 -21.176 1.00 44.84 195 THR A O 1
ATOM 1577 N N . ASP A 1 196 ? -4.245 5.708 -23.264 1.00 39.78 196 ASP A N 1
ATOM 1578 C CA . ASP A 1 196 ? -3.345 6.819 -23.551 1.00 39.78 196 ASP A CA 1
ATOM 1579 C C . ASP A 1 196 ? -3.733 8.044 -22.694 1.00 39.78 196 ASP A C 1
ATOM 1581 O O . ASP A 1 196 ? -4.879 8.498 -22.767 1.00 39.78 196 ASP A O 1
ATOM 1585 N N . PRO A 1 197 ? -2.841 8.600 -21.853 1.00 40.69 197 PRO A N 1
ATOM 1586 C CA . PRO A 1 197 ? -3.135 9.791 -21.057 1.00 40.69 197 PRO A CA 1
ATOM 1587 C C . PRO A 1 197 ? -3.005 11.104 -21.862 1.00 40.69 197 PRO A C 1
ATOM 1589 O O . PRO A 1 197 ? -2.659 12.135 -21.292 1.00 40.69 197 PRO A O 1
ATOM 1592 N N . GLY A 1 198 ? -3.278 11.076 -23.172 1.00 37.59 198 GLY A N 1
ATOM 1593 C CA . GLY A 1 198 ? -3.146 12.206 -24.100 1.00 37.59 198 GLY A CA 1
ATOM 1594 C C . GLY A 1 198 ? -4.457 12.818 -24.612 1.00 37.59 198 GLY A C 1
ATOM 1595 O O . GLY A 1 198 ? -4.447 13.475 -25.647 1.00 37.59 198 GLY A O 1
ATOM 1596 N N . SER A 1 199 ? -5.597 12.602 -23.949 1.00 36.09 199 SER A N 1
ATOM 1597 C CA . SER A 1 199 ? -6.881 13.223 -24.327 1.00 36.09 199 SER A CA 1
ATOM 1598 C C . SER A 1 199 ? -7.461 14.067 -23.193 1.00 36.09 199 SER A C 1
ATOM 1600 O O . SER A 1 199 ? -8.445 13.671 -22.570 1.00 36.09 199 SER A O 1
ATOM 1602 N N . GLN A 1 200 ? -6.820 15.206 -22.918 1.00 31.62 200 GLN A N 1
ATOM 1603 C CA . GLN A 1 200 ? -7.441 16.484 -22.536 1.00 31.62 200 GLN A CA 1
ATOM 1604 C C . GLN A 1 200 ? -6.392 17.596 -22.512 1.00 31.62 200 GLN A C 1
ATOM 1606 O O . GLN A 1 200 ? -5.322 17.380 -21.902 1.00 31.62 200 GLN A O 1
#

Radius of gyration: 19.25 Å; chains: 1; bounding box: 46×33×62 Å

Foldseek 3Di:
DPPVVVVPPVVVVDDLVVVLVVLVCVVVVPPPPVDPDFDQAWDCSLVVQLVPDVSSVVSSLQDLSSLQETEDGQDPDVPDDDRVVSNVSSVVSNPLAAHAYHAAYPDDDVSVLVVLVVQQRHQHYEHHNDDPVCLVSNQVVLANANHAEYAYEPDPDDPVSLVSCVNHPNHQEYHYDDDPPCVSVCVVHDNPRDDDPPDD